Protein AF-A0ABD3N529-F1 (afdb_monomer_lite)

Sequence (266 aa):
MKSLGLTTSSIIIWYGSLAAAFRSTPVKQSIHITSSALKCHKDHIICSRRETIKSWTSAALIATSILSSENANSFPNKISDKYDSRPKQRGAVKGLGVGTRKDMVGEEYLGLKPCGAAPNCFCSTDSAEDDPDHSIPSWKFPDSVSSEAAFQQLYEVVKAYPPGQNDIDGGGFDIVTYDPKKGYIYVQFESLKNGFIDDVEFAVVGDAKNEVQVRSSSRLGYLDFGVNAKRLNYLAKKMKEKGWDARGVELETHMGYAEENNLKEL

Foldseek 3Di:
DDDDDDDDDDDDDDDDDDDDDDDDDDDDDDDDDDDDDDDDDDDDDDDDDDDDDDDDDDPDPPPPPPPPPPVPPFDPQAQDCPAVPPAADAADDDQADWDWDAAPVGDTDTAGDDDDPFLFKAWCPDDCVRPLQRHDHWKFDDPVADQLRLLVLLVVLVVPDRACVVHALSSPKDFPDRDSVQSKTWMWGAGNNHRWIKIWMWGDGDPPPRTIIIMIGTNDDRAPLCRRQVVLVSSQVSVVVVVMRRDGDFCVRNVVSCVVSVHPGD

Organism: NCBI:txid382360

Structure (mmCIF, N/CA/C/O backbone):
data_AF-A0ABD3N529-F1
#
_entry.id   AF-A0ABD3N529-F1
#
loop_
_atom_site.group_PDB
_atom_site.id
_atom_site.type_symbol
_atom_site.label_atom_id
_atom_site.label_alt_id
_atom_site.label_comp_id
_atom_site.label_asym_id
_atom_site.label_entity_id
_atom_site.label_seq_id
_atom_site.pdbx_PDB_ins_code
_atom_site.Cartn_x
_atom_site.Cartn_y
_atom_site.Cartn_z
_atom_site.occupancy
_atom_site.B_iso_or_equiv
_atom_site.auth_seq_id
_atom_site.auth_comp_id
_atom_site.auth_asym_id
_atom_site.auth_atom_id
_atom_site.pdbx_PDB_model_num
ATOM 1 N N . MET A 1 1 ? -19.681 25.473 55.343 1.00 45.44 1 MET A N 1
ATOM 2 C CA . MET A 1 1 ? -19.240 25.228 56.740 1.00 45.44 1 MET A CA 1
ATOM 3 C C . MET A 1 1 ? -20.100 24.120 57.339 1.00 45.44 1 MET A C 1
ATOM 5 O O . MET A 1 1 ? -21.301 24.166 57.112 1.00 45.44 1 MET A O 1
ATOM 9 N N . LYS A 1 2 ? -19.473 23.200 58.104 1.00 42.28 2 LYS A N 1
ATOM 10 C CA . LYS A 1 2 ? -19.951 21.888 58.632 1.00 42.28 2 LYS A CA 1
ATOM 11 C C . LYS A 1 2 ? -19.867 20.774 57.567 1.00 42.28 2 LYS A C 1
ATOM 13 O O . LYS A 1 2 ? -20.685 20.775 56.664 1.00 42.28 2 LYS A O 1
ATOM 18 N N . SER A 1 3 ? -18.850 19.907 57.459 1.00 37.34 3 SER A N 1
ATOM 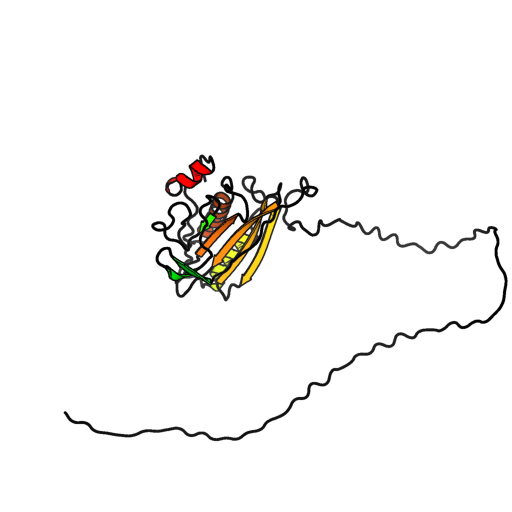19 C CA . SER A 1 3 ? -17.973 19.182 58.410 1.00 37.34 3 SER A CA 1
ATOM 20 C C . SER A 1 3 ? -18.722 18.269 59.383 1.00 37.34 3 SER A C 1
ATOM 22 O O . SER A 1 3 ? -19.320 18.783 60.323 1.00 37.34 3 SER A O 1
ATOM 24 N N . LEU A 1 4 ? -18.665 16.959 59.089 1.00 46.50 4 LEU A N 1
ATOM 25 C CA . LEU A 1 4 ? -18.832 15.722 59.888 1.00 46.50 4 LEU A CA 1
ATOM 26 C C . LEU A 1 4 ? -18.674 14.573 58.850 1.00 46.50 4 LEU A C 1
ATOM 28 O O . LEU A 1 4 ? -19.354 14.619 57.835 1.00 46.50 4 LEU A O 1
ATOM 32 N N . GLY A 1 5 ? -17.813 13.555 58.907 1.00 35.34 5 GLY A N 1
ATOM 33 C CA . GLY A 1 5 ? -16.901 13.045 59.926 1.00 35.34 5 GLY A CA 1
ATOM 34 C C . GLY A 1 5 ? -17.074 11.519 60.056 1.00 35.34 5 GLY A C 1
ATOM 35 O O . GLY A 1 5 ? -18.044 11.109 60.675 1.00 35.34 5 GLY A O 1
ATOM 36 N N . LEU A 1 6 ? -16.099 10.740 59.545 1.00 36.78 6 LEU A N 1
ATOM 37 C CA . LEU A 1 6 ? -15.817 9.297 59.779 1.00 36.78 6 LEU A CA 1
ATOM 38 C C . LEU A 1 6 ? -16.847 8.271 59.218 1.00 36.78 6 LEU A C 1
ATOM 40 O O . LEU A 1 6 ? -18.026 8.566 59.138 1.00 36.78 6 LEU A O 1
ATOM 44 N N . THR A 1 7 ? -16.502 7.058 58.762 1.00 37.81 7 THR A N 1
ATOM 45 C CA . THR A 1 7 ? -15.477 6.096 59.208 1.00 37.81 7 THR A CA 1
ATOM 46 C C . THR A 1 7 ? -14.907 5.243 58.059 1.00 37.81 7 THR A C 1
ATOM 48 O O . THR A 1 7 ? -15.543 4.970 57.046 1.00 37.81 7 THR A O 1
ATOM 51 N N . THR A 1 8 ? -13.668 4.807 58.264 1.00 40.91 8 THR A N 1
ATOM 52 C CA . THR A 1 8 ? -12.879 3.868 57.466 1.00 40.91 8 THR A CA 1
ATOM 53 C C . THR A 1 8 ? -13.324 2.414 57.675 1.00 40.91 8 THR A C 1
ATOM 55 O O . THR A 1 8 ? -13.763 2.030 58.757 1.00 40.91 8 THR A O 1
ATOM 58 N N . SER A 1 9 ? -13.147 1.562 56.663 1.00 36.19 9 SER A N 1
ATOM 59 C CA . SER A 1 9 ? -13.072 0.106 56.845 1.00 36.19 9 SER A CA 1
ATOM 60 C C . SER A 1 9 ? -11.997 -0.468 55.933 1.00 36.19 9 SER A C 1
ATOM 62 O O . SER A 1 9 ? -12.204 -0.705 54.747 1.00 36.19 9 SER A O 1
ATOM 64 N N . SER A 1 10 ? -10.818 -0.644 56.523 1.00 34.66 10 SER A N 1
ATOM 65 C CA . SER A 1 10 ? -9.713 -1.414 55.967 1.00 34.66 10 SER A CA 1
ATOM 66 C C . SER A 1 10 ? -10.012 -2.897 56.161 1.00 34.66 10 SER A C 1
ATOM 68 O O . SER A 1 10 ? -10.120 -3.366 57.293 1.00 34.66 10 SER A O 1
ATOM 70 N N . ILE A 1 11 ? -10.131 -3.642 55.066 1.00 35.88 11 ILE A N 1
ATOM 71 C CA . ILE A 1 11 ? -10.189 -5.104 55.094 1.00 35.88 11 ILE A CA 1
ATOM 72 C C . ILE A 1 11 ? -8.746 -5.616 55.127 1.00 35.88 11 ILE A C 1
ATOM 74 O O . ILE A 1 11 ? -8.018 -5.539 54.140 1.00 35.88 11 ILE A O 1
ATOM 78 N N . ILE A 1 12 ? -8.328 -6.098 56.297 1.00 35.19 12 ILE A N 1
ATOM 79 C CA . ILE A 1 12 ? -7.083 -6.842 56.498 1.00 35.19 12 ILE A CA 1
ATOM 80 C C . ILE A 1 12 ? -7.419 -8.323 56.305 1.00 35.19 12 ILE A C 1
ATOM 82 O O . ILE A 1 12 ? -8.163 -8.893 57.099 1.00 35.19 12 ILE A O 1
ATOM 86 N N . ILE A 1 13 ? -6.862 -8.950 55.268 1.00 35.16 13 ILE A N 1
ATOM 87 C CA . ILE A 1 13 ? -6.849 -10.409 55.116 1.00 35.16 13 ILE A CA 1
ATOM 88 C C . ILE A 1 13 ? -5.387 -10.851 55.150 1.00 35.16 13 ILE A C 1
ATOM 90 O O . ILE A 1 13 ? -4.601 -10.512 54.269 1.00 35.16 13 ILE A O 1
ATOM 94 N N . TRP A 1 14 ? -5.037 -11.594 56.199 1.00 29.48 14 TRP A N 1
ATOM 95 C CA . TRP A 1 14 ? -3.748 -12.255 56.393 1.00 29.48 14 TRP A CA 1
ATOM 96 C C . TRP A 1 14 ? -3.977 -13.768 56.378 1.00 29.48 14 TRP A C 1
ATOM 98 O O . TRP A 1 14 ? -4.593 -14.296 57.295 1.00 29.48 14 TRP A O 1
ATOM 108 N N . TYR A 1 15 ? -3.460 -14.448 55.358 1.00 35.06 15 TYR A N 1
ATOM 109 C CA . TYR A 1 15 ? -3.080 -15.868 55.341 1.00 35.06 15 TYR A CA 1
ATOM 110 C C . TYR A 1 15 ? -1.962 -15.930 54.285 1.00 35.06 15 TYR A C 1
ATOM 112 O O . TYR A 1 15 ? -2.176 -15.531 53.148 1.00 35.06 15 TYR A O 1
ATOM 120 N N . GLY A 1 16 ? -0.697 -16.191 54.606 1.00 32.38 16 GLY A N 1
ATOM 121 C CA . GLY A 1 16 ? -0.192 -17.409 55.230 1.00 32.38 16 GLY A CA 1
ATOM 122 C C . GLY A 1 16 ? 0.586 -18.184 54.159 1.00 32.38 16 GLY A C 1
ATOM 123 O O . GLY A 1 16 ? -0.010 -18.870 53.337 1.00 32.38 16 GLY A O 1
ATOM 124 N N . SER A 1 17 ? 1.909 -18.005 54.133 1.00 35.25 17 SER A N 1
ATOM 125 C CA . SER A 1 17 ? 2.856 -18.584 53.170 1.00 35.25 17 SER A CA 1
ATOM 126 C C . SER A 1 17 ? 2.838 -20.114 53.118 1.00 35.25 17 SER A C 1
ATOM 128 O O . SER A 1 17 ? 2.965 -20.761 54.152 1.00 35.25 17 SER A O 1
ATOM 130 N N . LEU A 1 18 ? 2.868 -20.681 51.908 1.00 36.25 18 LEU A N 1
ATOM 131 C CA . LEU A 1 18 ? 3.416 -22.014 51.633 1.00 36.25 18 LEU A CA 1
ATOM 132 C C . LEU A 1 18 ? 4.206 -21.959 50.319 1.00 36.25 18 LEU A C 1
ATOM 134 O O . LEU A 1 18 ? 3.650 -21.977 49.224 1.00 36.25 18 LEU A O 1
ATOM 138 N N . ALA A 1 19 ? 5.529 -21.855 50.445 1.00 36.09 19 ALA A N 1
ATOM 139 C CA . ALA A 1 19 ? 6.466 -22.012 49.344 1.00 36.09 19 ALA A CA 1
ATOM 140 C C . ALA A 1 19 ? 6.653 -23.511 49.062 1.00 36.09 19 ALA A C 1
ATOM 142 O O . ALA A 1 19 ? 7.247 -24.224 49.868 1.00 36.09 19 ALA A O 1
ATOM 143 N N . ALA A 1 20 ? 6.159 -23.988 47.920 1.00 35.28 20 ALA A N 1
ATOM 144 C CA . ALA A 1 20 ? 6.467 -25.316 47.400 1.00 35.28 20 ALA A CA 1
ATOM 145 C C . ALA A 1 20 ? 7.450 -25.176 46.230 1.00 35.28 20 ALA A C 1
ATOM 147 O O . ALA A 1 20 ? 7.103 -24.714 45.145 1.00 35.28 20 ALA A O 1
ATOM 148 N N . ALA A 1 21 ? 8.702 -25.557 46.474 1.00 36.41 21 ALA A N 1
ATOM 149 C CA . ALA A 1 21 ? 9.748 -25.630 45.468 1.00 36.41 21 ALA A CA 1
ATOM 150 C C . ALA A 1 21 ? 9.515 -26.844 44.551 1.00 36.41 21 ALA A C 1
ATOM 152 O O . ALA A 1 21 ? 9.737 -27.983 44.957 1.00 36.41 21 ALA A O 1
ATOM 153 N N . PHE A 1 22 ? 9.109 -26.611 43.302 1.00 32.94 22 PHE A N 1
ATOM 154 C CA . PHE A 1 22 ? 9.113 -27.639 42.260 1.00 32.94 22 PHE A CA 1
ATOM 155 C C . PHE A 1 22 ? 10.475 -27.649 41.556 1.00 32.94 22 PHE A C 1
ATOM 157 O O . PHE A 1 22 ? 10.791 -26.782 40.745 1.00 32.94 22 PHE A O 1
ATOM 164 N N . ARG A 1 23 ? 11.304 -28.646 41.886 1.00 34.25 23 ARG A N 1
ATOM 165 C CA . ARG A 1 23 ? 12.494 -29.008 41.106 1.00 34.25 23 ARG A CA 1
ATOM 166 C C . ARG A 1 23 ? 12.044 -29.819 39.891 1.00 34.25 23 ARG A C 1
ATOM 168 O O . ARG A 1 23 ? 11.594 -30.949 40.045 1.00 34.25 23 ARG A O 1
ATOM 175 N N . SER A 1 24 ? 12.195 -29.268 38.691 1.00 36.12 24 SER A N 1
ATOM 176 C CA . SER A 1 24 ? 12.076 -30.020 37.440 1.00 36.12 24 SER A CA 1
ATOM 177 C C . SER A 1 24 ? 13.340 -30.858 37.220 1.00 36.12 24 SER A C 1
ATOM 179 O O . SER A 1 24 ? 14.425 -30.315 37.003 1.00 36.12 24 SER A O 1
ATOM 181 N N . THR A 1 25 ? 13.214 -32.180 37.290 1.00 36.53 25 THR A N 1
ATOM 182 C CA . THR A 1 25 ? 14.246 -33.130 36.859 1.00 36.53 25 THR A CA 1
ATOM 183 C C . THR A 1 25 ? 14.160 -33.344 35.339 1.00 36.53 25 THR A C 1
ATOM 185 O O . THR A 1 25 ? 13.060 -33.466 34.801 1.00 36.53 25 THR A O 1
ATOM 188 N N . PRO A 1 26 ? 15.290 -33.403 34.611 1.00 34.09 26 PRO A N 1
ATOM 189 C CA . PRO A 1 26 ? 15.280 -33.720 33.188 1.00 34.09 26 PRO A CA 1
ATOM 190 C C . PRO A 1 26 ? 15.188 -35.237 32.972 1.00 34.09 26 PRO A C 1
ATOM 192 O O . PRO A 1 26 ? 16.052 -35.998 33.412 1.00 34.09 26 PRO A O 1
ATOM 195 N N . VAL A 1 27 ? 14.155 -35.679 32.254 1.00 33.78 27 VAL A N 1
ATOM 196 C CA . VAL A 1 27 ? 14.033 -37.053 31.750 1.00 33.78 27 VAL A CA 1
ATOM 197 C C . VAL A 1 27 ? 14.959 -37.206 30.539 1.00 33.78 27 VAL A C 1
ATOM 199 O O . VAL A 1 27 ? 14.691 -36.671 29.467 1.00 33.78 27 VAL A O 1
ATOM 202 N N . LYS A 1 28 ? 16.070 -37.931 30.710 1.00 33.62 28 LYS A N 1
ATOM 203 C CA . LYS A 1 28 ? 16.907 -38.425 29.605 1.00 33.62 28 LYS A CA 1
ATOM 204 C C . LYS A 1 28 ? 16.325 -39.744 29.098 1.00 33.62 28 LYS A C 1
ATOM 206 O O . LYS A 1 28 ? 16.446 -40.764 29.770 1.00 33.62 28 LYS A O 1
ATOM 211 N N . GLN A 1 29 ? 15.737 -39.738 27.906 1.00 32.97 29 GLN A N 1
ATOM 212 C CA . GLN A 1 29 ? 15.491 -40.961 27.142 1.00 32.97 29 GLN A CA 1
ATOM 213 C C . GLN A 1 29 ? 16.774 -41.316 26.382 1.00 32.97 29 GLN A C 1
ATOM 215 O O . GLN A 1 29 ? 17.197 -40.593 25.485 1.00 32.97 29 GLN A O 1
ATOM 220 N N . SER A 1 30 ? 17.418 -42.409 26.790 1.00 30.70 30 SER A N 1
ATOM 221 C CA . SER A 1 30 ? 18.601 -42.969 26.137 1.00 30.70 30 SER A CA 1
ATOM 222 C C . SER A 1 30 ? 18.160 -44.198 25.347 1.00 30.70 30 SER A C 1
ATOM 224 O O . SER A 1 30 ? 17.724 -45.186 25.936 1.00 30.70 30 SER A O 1
ATOM 226 N N . ILE A 1 31 ? 18.228 -44.126 24.017 1.00 32.12 31 ILE A N 1
ATOM 227 C CA . ILE A 1 31 ? 17.976 -45.264 23.128 1.00 32.12 31 ILE A CA 1
ATOM 228 C C . ILE A 1 31 ? 19.316 -45.963 22.899 1.00 32.12 31 ILE A C 1
ATOM 230 O O . ILE A 1 31 ? 20.253 -45.387 22.349 1.00 32.12 31 ILE A O 1
ATOM 234 N N . HIS A 1 32 ? 19.407 -47.208 23.363 1.00 26.75 32 HIS A N 1
ATOM 235 C CA . HIS A 1 32 ? 20.526 -48.103 23.107 1.00 26.75 32 HIS A CA 1
ATOM 236 C C . HIS A 1 32 ? 20.529 -48.533 21.636 1.00 26.75 32 HIS A C 1
ATOM 238 O O . HIS A 1 32 ? 19.614 -49.221 21.192 1.00 26.75 32 HIS A O 1
ATOM 244 N N . ILE A 1 33 ? 21.591 -48.191 20.904 1.00 31.58 33 ILE A N 1
ATOM 245 C CA . ILE A 1 33 ? 21.956 -48.867 19.655 1.00 31.58 33 ILE A CA 1
ATOM 246 C C . ILE A 1 33 ? 23.272 -49.594 19.919 1.00 31.58 33 ILE A C 1
ATOM 248 O O . ILE A 1 33 ? 24.294 -48.996 20.254 1.00 31.58 33 ILE A O 1
ATOM 252 N N . THR A 1 34 ? 23.209 -50.917 19.845 1.00 30.27 34 THR A N 1
ATOM 253 C CA . THR A 1 34 ? 24.315 -51.845 20.068 1.00 30.27 34 THR A CA 1
ATOM 254 C C . THR A 1 34 ? 25.350 -51.723 18.953 1.00 30.27 34 THR A C 1
ATOM 256 O O . THR A 1 34 ? 25.053 -52.008 17.796 1.00 30.27 34 THR A O 1
ATOM 259 N N . SER A 1 35 ? 26.575 -51.333 19.308 1.00 31.16 35 SER A N 1
ATOM 260 C CA . SER A 1 35 ? 27.751 -51.430 18.440 1.00 31.16 35 SER A CA 1
ATOM 261 C C . SER A 1 35 ? 28.313 -52.851 18.515 1.00 31.16 35 SER A C 1
ATOM 263 O O . SER A 1 35 ? 28.822 -53.273 19.554 1.00 31.16 35 SER A O 1
ATOM 265 N N . SER A 1 36 ? 28.195 -53.610 17.427 1.00 31.98 36 SER A N 1
ATOM 266 C CA . SER A 1 36 ? 28.880 -54.891 17.260 1.00 31.98 36 SER A CA 1
ATOM 267 C C . SER A 1 36 ? 30.319 -54.639 16.808 1.00 31.98 36 SER A C 1
ATOM 269 O O . SER A 1 36 ? 30.574 -54.295 15.654 1.00 31.98 36 SER A O 1
ATOM 271 N N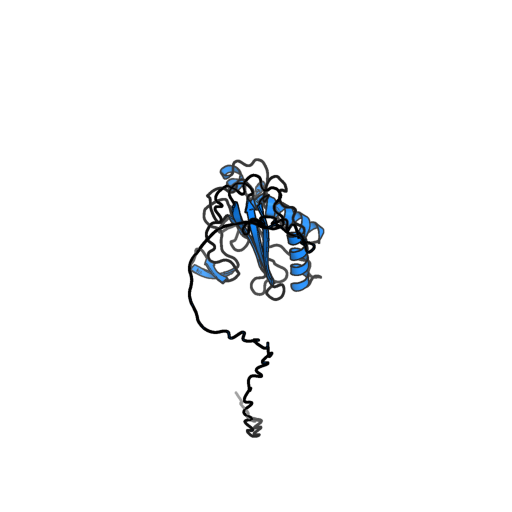 . ALA A 1 37 ? 31.259 -54.813 17.733 1.00 31.38 37 ALA A N 1
ATOM 272 C CA . ALA A 1 37 ? 32.688 -54.800 17.467 1.00 31.38 37 ALA A CA 1
ATOM 273 C C . ALA A 1 37 ? 33.103 -56.038 16.650 1.00 31.38 37 ALA A C 1
ATOM 275 O O . ALA A 1 37 ? 32.889 -57.165 17.093 1.00 31.38 37 ALA A O 1
ATOM 276 N N . LEU A 1 38 ? 33.770 -55.838 15.508 1.00 28.27 38 LEU A N 1
ATOM 277 C CA . LEU A 1 38 ? 34.642 -56.860 14.927 1.00 28.27 38 LEU A CA 1
ATOM 278 C C . LEU A 1 38 ? 36.091 -56.541 15.288 1.00 28.27 38 LEU A C 1
ATOM 280 O O . LEU A 1 38 ? 36.633 -55.492 14.948 1.00 28.27 38 LEU A O 1
ATOM 284 N N . LYS A 1 39 ? 36.707 -57.489 15.986 1.00 30.69 39 LYS A N 1
ATOM 285 C CA . LYS A 1 39 ? 38.128 -57.538 16.306 1.00 30.69 39 LYS A CA 1
ATOM 286 C C . LYS A 1 39 ? 38.734 -58.634 15.433 1.00 30.69 39 LYS A C 1
ATOM 288 O O . LYS A 1 39 ? 38.261 -59.763 15.490 1.00 30.69 39 LYS A O 1
ATOM 293 N N . CYS A 1 40 ? 39.779 -58.331 14.668 1.00 27.58 40 CYS A N 1
ATOM 294 C CA . CYS A 1 40 ? 40.742 -59.342 14.236 1.00 27.58 40 CYS A CA 1
ATOM 295 C C . CYS A 1 40 ? 42.128 -58.715 14.037 1.00 27.58 40 CYS A C 1
ATOM 297 O O . CYS A 1 40 ? 42.266 -57.511 13.832 1.00 27.58 40 CYS A O 1
ATOM 299 N N . HIS A 1 41 ? 43.142 -59.548 14.226 1.00 28.92 41 HIS A N 1
ATOM 300 C CA . HIS A 1 41 ? 44.516 -59.242 14.596 1.00 28.92 41 HIS A CA 1
ATOM 301 C C . HIS A 1 41 ? 45.471 -59.450 13.403 1.00 28.92 41 HIS A C 1
ATOM 303 O O . HIS A 1 41 ? 45.200 -60.293 12.559 1.00 28.92 41 HIS A O 1
ATOM 309 N N . LYS A 1 42 ? 46.566 -58.673 13.390 1.00 35.09 42 LYS A N 1
ATOM 310 C CA . LYS A 1 42 ? 47.928 -58.964 12.885 1.00 35.09 42 LYS A CA 1
ATOM 311 C C . LYS A 1 42 ? 48.108 -59.971 11.728 1.00 35.09 42 LYS A C 1
ATOM 313 O O . LYS A 1 42 ? 47.987 -61.168 11.933 1.00 35.09 42 LYS A O 1
ATOM 318 N N . ASP A 1 43 ? 48.533 -59.482 10.559 1.00 31.28 43 ASP A N 1
ATOM 319 C CA . ASP A 1 43 ? 49.921 -59.571 10.048 1.00 31.28 43 ASP A CA 1
ATOM 320 C C . ASP A 1 43 ? 49.981 -59.379 8.513 1.00 31.28 43 ASP A C 1
ATOM 322 O O . ASP A 1 43 ? 49.182 -59.927 7.768 1.00 31.28 43 ASP A O 1
ATOM 326 N N . HIS A 1 44 ? 50.938 -58.542 8.094 1.00 31.59 44 HIS A N 1
ATOM 327 C CA . HIS A 1 44 ? 51.632 -58.405 6.801 1.00 31.59 44 HIS A CA 1
ATOM 328 C C . HIS A 1 44 ? 50.973 -58.741 5.428 1.00 31.59 44 HIS A C 1
ATOM 330 O O . HIS A 1 44 ? 50.470 -59.826 5.174 1.00 31.59 44 HIS A O 1
ATOM 336 N N . ILE A 1 45 ? 51.256 -57.829 4.478 1.00 32.75 45 ILE A N 1
ATOM 337 C CA . ILE A 1 45 ? 51.636 -57.988 3.048 1.00 32.75 45 ILE A CA 1
ATOM 338 C C . ILE A 1 45 ? 50.823 -57.121 2.059 1.00 32.75 45 ILE A C 1
ATOM 340 O O . ILE A 1 45 ? 49.599 -57.071 2.035 1.00 32.75 45 ILE A O 1
ATOM 344 N N . ILE A 1 46 ? 51.613 -56.409 1.253 1.00 31.52 46 ILE A N 1
ATOM 345 C CA . ILE A 1 46 ? 51.348 -55.394 0.230 1.00 31.52 46 ILE A CA 1
ATOM 346 C C . ILE A 1 46 ? 50.839 -56.003 -1.099 1.00 31.52 46 ILE A C 1
ATOM 348 O O . ILE A 1 46 ? 51.247 -57.096 -1.463 1.00 31.52 46 ILE A O 1
ATOM 352 N N . CYS A 1 47 ? 50.028 -55.214 -1.826 1.00 29.47 47 CYS A N 1
ATOM 353 C CA . CYS A 1 47 ? 49.719 -55.184 -3.277 1.00 29.47 47 CYS A CA 1
ATOM 354 C C . CYS A 1 47 ? 49.621 -56.483 -4.109 1.00 29.47 47 CYS A C 1
ATOM 356 O O . CYS A 1 47 ? 50.602 -57.189 -4.295 1.00 29.47 47 CYS A O 1
ATOM 358 N N . SER A 1 48 ? 48.544 -56.593 -4.906 1.00 27.64 48 SER A N 1
ATOM 359 C CA . SER A 1 48 ? 48.553 -56.345 -6.373 1.00 27.64 48 SER A CA 1
ATOM 360 C C . SER A 1 48 ? 47.475 -57.146 -7.131 1.00 27.64 48 SER A C 1
ATOM 362 O O . SER A 1 48 ? 47.280 -58.331 -6.897 1.00 27.64 48 SER A O 1
ATOM 364 N N . ARG A 1 49 ? 46.814 -56.449 -8.071 1.00 40.62 49 ARG A N 1
ATOM 365 C CA . ARG A 1 49 ? 46.079 -56.876 -9.286 1.00 40.62 49 ARG A CA 1
ATOM 366 C C . ARG A 1 49 ? 45.741 -58.372 -9.488 1.00 40.62 49 ARG A C 1
ATOM 368 O O . ARG A 1 49 ? 46.621 -59.146 -9.841 1.00 40.62 49 ARG A O 1
ATOM 375 N N . ARG A 1 50 ? 44.443 -58.685 -9.611 1.00 36.28 50 ARG A N 1
ATOM 376 C CA . ARG A 1 50 ? 43.733 -59.032 -10.874 1.00 36.28 50 ARG A CA 1
ATOM 377 C C . ARG A 1 50 ? 42.360 -59.643 -10.569 1.00 36.28 50 ARG A C 1
ATOM 379 O O . ARG A 1 50 ? 42.244 -60.523 -9.735 1.00 36.28 50 ARG A O 1
ATOM 386 N N . GLU A 1 51 ? 41.373 -59.126 -11.295 1.00 44.22 51 GLU A N 1
ATOM 387 C CA . GLU A 1 51 ? 40.126 -59.740 -11.771 1.00 44.22 51 GLU A CA 1
ATOM 388 C C . GLU A 1 51 ? 39.484 -60.892 -10.987 1.00 44.22 51 GLU A C 1
ATOM 390 O O . GLU A 1 51 ? 40.035 -61.980 -10.875 1.00 44.22 51 GLU A O 1
ATOM 395 N N . THR A 1 52 ? 38.204 -60.723 -10.644 1.00 38.34 52 THR A N 1
ATOM 396 C CA . THR A 1 52 ? 37.134 -61.574 -11.202 1.00 38.34 52 THR A CA 1
ATOM 397 C C . THR A 1 52 ? 35.753 -61.021 -10.846 1.00 38.34 52 THR A C 1
ATOM 399 O O . THR A 1 52 ? 35.396 -60.829 -9.689 1.00 38.34 52 THR A O 1
ATOM 402 N N . ILE A 1 53 ? 34.969 -60.761 -11.891 1.00 49.25 53 ILE A N 1
ATOM 403 C CA . ILE A 1 53 ? 33.540 -60.446 -11.861 1.00 49.25 53 ILE A CA 1
ATOM 404 C C . ILE A 1 53 ? 32.782 -61.733 -11.542 1.00 49.25 53 ILE A C 1
ATOM 406 O O . ILE A 1 53 ? 32.856 -62.651 -12.354 1.00 49.25 53 ILE A O 1
ATOM 410 N N . LYS A 1 54 ? 31.996 -61.783 -10.457 1.00 32.97 54 LYS A N 1
ATOM 411 C CA . LYS A 1 54 ? 30.772 -62.607 -10.377 1.00 32.97 54 LYS A CA 1
ATOM 412 C C . LYS A 1 54 ? 29.731 -61.939 -9.477 1.00 32.97 54 LYS A C 1
ATOM 414 O O . LYS A 1 54 ? 29.870 -61.914 -8.265 1.00 32.97 54 LYS A O 1
ATOM 419 N N . SER A 1 55 ? 28.726 -61.385 -10.158 1.00 38.47 55 SER A N 1
ATOM 420 C CA . SER A 1 55 ? 27.288 -61.428 -9.869 1.00 38.47 55 SER A CA 1
ATOM 421 C C . SER A 1 55 ? 26.867 -61.569 -8.401 1.00 38.47 55 SER A C 1
ATOM 423 O O . SER A 1 55 ? 27.119 -62.596 -7.782 1.00 38.47 55 SER A O 1
ATOM 425 N N . TRP A 1 56 ? 26.137 -60.572 -7.900 1.00 40.59 56 TRP A N 1
ATOM 426 C CA . TRP A 1 56 ? 24.691 -60.641 -7.633 1.00 40.59 56 TRP A CA 1
ATOM 427 C C . TRP A 1 56 ? 24.225 -59.189 -7.463 1.00 40.59 56 TRP A C 1
ATOM 429 O O . TRP A 1 56 ? 24.553 -58.520 -6.485 1.00 40.59 56 TRP A O 1
ATOM 439 N N . THR A 1 57 ? 23.544 -58.650 -8.472 1.00 38.53 57 THR A N 1
ATOM 440 C CA . THR A 1 57 ? 23.000 -57.290 -8.429 1.00 38.53 57 THR A CA 1
ATOM 441 C C . THR A 1 57 ? 21.795 -57.273 -7.501 1.00 38.53 57 THR A C 1
ATOM 443 O O . THR A 1 57 ? 20.686 -57.624 -7.900 1.00 38.53 57 THR A O 1
ATOM 446 N N . SER A 1 58 ? 22.017 -56.859 -6.257 1.00 37.91 58 SER A N 1
ATOM 447 C CA . SER A 1 58 ? 20.957 -56.340 -5.401 1.00 37.91 58 SER A CA 1
ATOM 448 C C . SER A 1 58 ? 20.228 -55.230 -6.154 1.00 37.91 58 SER A C 1
ATOM 450 O O . SER A 1 58 ? 20.869 -54.351 -6.732 1.00 37.91 58 SER A O 1
ATOM 452 N N . ALA A 1 59 ? 18.898 -55.294 -6.170 1.00 41.94 59 ALA A N 1
ATOM 453 C CA . ALA A 1 59 ? 18.034 -54.269 -6.731 1.00 41.94 59 ALA A CA 1
ATOM 454 C C . ALA A 1 59 ? 18.402 -52.899 -6.138 1.00 41.94 59 ALA A C 1
ATOM 456 O O . ALA A 1 59 ? 18.074 -52.588 -4.993 1.00 41.94 59 ALA A O 1
ATOM 457 N N . ALA A 1 60 ? 19.127 -52.095 -6.912 1.00 42.22 60 ALA A N 1
ATOM 458 C CA . ALA A 1 60 ? 19.389 -50.710 -6.583 1.00 42.22 60 ALA A CA 1
ATOM 459 C C . ALA A 1 60 ? 18.091 -49.938 -6.828 1.00 42.22 60 ALA A C 1
ATOM 461 O O . ALA A 1 60 ? 17.695 -49.707 -7.970 1.00 42.22 60 ALA A O 1
ATOM 462 N N . LEU A 1 61 ? 17.418 -49.565 -5.742 1.00 40.22 61 LEU A N 1
ATOM 463 C CA . LEU A 1 61 ? 16.444 -48.482 -5.732 1.00 40.22 61 LEU A CA 1
ATOM 464 C C . LEU A 1 61 ? 17.161 -47.217 -6.218 1.00 40.22 61 LEU A C 1
ATOM 466 O O . LEU A 1 61 ? 17.783 -46.507 -5.432 1.00 40.22 61 LEU A O 1
ATOM 470 N N . ILE A 1 62 ? 17.098 -46.934 -7.518 1.00 47.91 62 ILE A N 1
ATOM 471 C CA . ILE A 1 62 ? 17.422 -45.604 -8.026 1.00 47.91 62 ILE A CA 1
ATOM 472 C C . ILE A 1 62 ? 16.200 -44.748 -7.709 1.00 47.91 62 ILE A C 1
ATOM 474 O O . ILE A 1 62 ? 15.312 -44.556 -8.536 1.00 47.91 62 ILE A O 1
ATOM 478 N N . ALA A 1 63 ? 16.131 -44.271 -6.468 1.00 47.19 63 ALA A N 1
ATOM 479 C CA . ALA A 1 63 ? 15.326 -43.107 -6.161 1.00 47.19 63 ALA A CA 1
ATOM 480 C C . ALA A 1 63 ? 15.975 -41.941 -6.913 1.00 47.19 63 ALA A C 1
ATOM 482 O O . ALA A 1 63 ? 16.936 -41.337 -6.442 1.00 47.19 63 ALA A O 1
ATOM 483 N N . THR A 1 64 ? 15.498 -41.663 -8.126 1.00 46.38 64 THR A N 1
ATOM 484 C CA . THR A 1 64 ? 15.768 -40.396 -8.799 1.00 46.38 64 THR A CA 1
ATOM 485 C C . THR A 1 64 ? 15.088 -39.310 -7.977 1.00 46.38 64 THR A C 1
ATOM 487 O O . THR A 1 64 ? 13.939 -38.947 -8.225 1.00 46.38 64 THR A O 1
ATOM 490 N N . SER A 1 65 ? 15.782 -38.823 -6.953 1.00 45.84 65 SER A N 1
ATOM 491 C CA . SER A 1 65 ? 15.472 -37.545 -6.341 1.00 45.84 65 SER A CA 1
ATOM 492 C C . SER A 1 65 ? 15.674 -36.496 -7.425 1.00 45.84 65 SER A C 1
ATOM 494 O O . SER A 1 65 ? 16.805 -36.110 -7.729 1.00 45.84 65 SER A O 1
ATOM 496 N N . ILE A 1 66 ? 14.576 -36.080 -8.050 1.00 48.44 66 ILE A N 1
ATOM 497 C CA . ILE A 1 66 ? 14.520 -34.821 -8.778 1.00 48.44 66 ILE A CA 1
ATOM 498 C C . ILE A 1 66 ? 14.826 -33.760 -7.722 1.00 48.44 66 ILE A C 1
ATOM 500 O O . ILE A 1 66 ? 13.962 -33.373 -6.941 1.00 48.44 66 ILE A O 1
ATOM 504 N N . LEU A 1 67 ? 16.095 -33.366 -7.629 1.00 42.88 67 LEU A N 1
ATOM 505 C CA . LEU A 1 67 ? 16.498 -32.154 -6.939 1.00 42.88 67 LEU A CA 1
ATOM 506 C C . LEU A 1 67 ? 15.954 -31.007 -7.786 1.00 42.88 67 LEU A C 1
ATOM 508 O O . LEU A 1 67 ? 16.651 -30.463 -8.641 1.00 42.88 67 LEU A O 1
ATOM 512 N N . SER A 1 68 ? 14.679 -30.678 -7.587 1.00 47.84 68 SER A N 1
ATOM 513 C CA . SER A 1 68 ? 14.201 -29.343 -7.900 1.00 47.84 68 SER A CA 1
ATOM 514 C C . SER A 1 68 ? 15.068 -28.415 -7.066 1.00 47.84 68 SER A C 1
ATOM 516 O O . SER A 1 68 ? 14.977 -28.389 -5.841 1.00 47.84 68 SER A O 1
ATOM 518 N N . SER A 1 69 ? 15.992 -27.734 -7.735 1.00 45.53 69 SER A N 1
ATOM 519 C CA . SER A 1 69 ? 16.674 -26.565 -7.205 1.00 45.53 69 SER A CA 1
ATOM 520 C C . SER A 1 69 ? 15.595 -25.516 -6.946 1.00 45.53 69 SER A C 1
ATOM 522 O O . SER A 1 69 ? 15.387 -24.622 -7.763 1.00 45.53 69 SER A O 1
ATOM 524 N N . GLU A 1 70 ? 14.862 -25.644 -5.841 1.00 50.84 70 GLU A N 1
ATOM 525 C CA . GLU A 1 70 ? 14.131 -24.519 -5.291 1.00 50.84 70 GLU A CA 1
ATOM 526 C C . GLU A 1 70 ? 15.198 -23.468 -5.008 1.00 50.84 70 GLU A C 1
ATOM 528 O O . GLU A 1 70 ? 16.052 -23.637 -4.135 1.00 50.84 70 GLU A O 1
ATOM 533 N N . ASN A 1 71 ? 15.232 -22.425 -5.837 1.00 56.03 71 ASN A N 1
ATOM 534 C CA . ASN A 1 71 ? 16.048 -21.261 -5.563 1.00 56.03 71 ASN A CA 1
ATOM 535 C C . ASN A 1 71 ? 15.590 -20.763 -4.193 1.00 56.03 71 ASN A C 1
ATOM 537 O O . ASN A 1 71 ? 14.530 -20.152 -4.093 1.00 56.03 71 ASN A O 1
ATOM 541 N N . ALA A 1 72 ? 16.378 -21.041 -3.148 1.00 58.47 72 ALA A N 1
ATOM 542 C CA . ALA A 1 72 ? 16.038 -20.838 -1.733 1.00 58.47 72 ALA A CA 1
ATOM 543 C C . ALA A 1 72 ? 15.723 -19.373 -1.354 1.00 58.47 72 ALA A C 1
ATOM 545 O O . ALA A 1 72 ? 15.554 -19.048 -0.185 1.00 58.47 72 ALA A O 1
ATOM 546 N N . ASN A 1 73 ? 15.667 -18.482 -2.344 1.00 67.25 73 ASN A N 1
ATOM 547 C CA . ASN A 1 73 ? 15.471 -17.056 -2.209 1.00 67.25 73 ASN A CA 1
ATOM 548 C C . ASN A 1 73 ? 14.255 -16.514 -2.982 1.00 67.25 73 ASN A C 1
ATOM 550 O O . ASN A 1 73 ? 14.005 -15.324 -2.850 1.00 67.25 73 ASN A O 1
ATOM 554 N N . SER A 1 74 ? 13.505 -17.288 -3.778 1.00 83.06 74 SER A N 1
ATOM 555 C CA . SER A 1 74 ? 12.302 -16.764 -4.463 1.00 83.06 74 SER A CA 1
ATOM 556 C C . SER A 1 74 ? 11.012 -17.078 -3.712 1.00 83.06 74 SER A C 1
ATOM 558 O O . SER A 1 74 ? 10.893 -18.156 -3.132 1.00 83.06 74 SER A O 1
ATOM 560 N N . PHE A 1 75 ? 10.032 -16.172 -3.761 1.00 92.88 75 PHE A N 1
ATOM 561 C CA . PHE A 1 75 ? 8.722 -16.439 -3.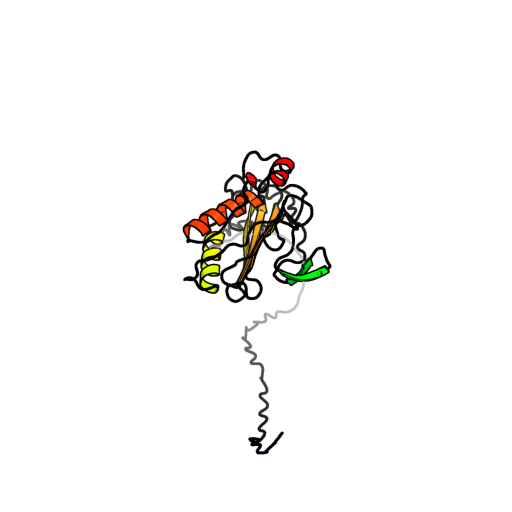172 1.00 92.88 75 PHE A CA 1
ATOM 562 C C . PHE A 1 75 ? 8.000 -17.601 -3.884 1.00 92.88 75 PHE A C 1
ATOM 564 O O . PHE A 1 75 ? 8.110 -17.722 -5.109 1.00 92.88 75 PHE A O 1
ATOM 571 N N . PRO A 1 76 ? 7.228 -18.438 -3.157 1.00 92.75 76 PRO A N 1
ATOM 572 C CA . PRO A 1 76 ? 6.558 -19.610 -3.738 1.00 92.75 76 PRO A CA 1
ATOM 573 C C . PRO A 1 76 ? 5.538 -19.284 -4.839 1.00 92.75 76 PRO A C 1
ATOM 575 O O . PRO A 1 76 ? 5.210 -20.138 -5.655 1.00 92.75 76 PRO A O 1
ATOM 578 N N . ASN A 1 77 ? 5.021 -18.055 -4.855 1.00 96.06 77 ASN A N 1
ATOM 579 C CA . ASN A 1 77 ? 4.009 -17.555 -5.788 1.00 96.06 77 ASN A CA 1
ATOM 580 C C . ASN A 1 77 ? 4.597 -16.674 -6.912 1.00 96.06 77 ASN A C 1
ATOM 582 O O . ASN A 1 77 ? 3.859 -15.941 -7.570 1.00 96.06 77 ASN A O 1
ATOM 586 N N . LYS A 1 78 ? 5.914 -16.726 -7.146 1.00 96.19 78 LYS A N 1
ATOM 587 C CA . LYS A 1 78 ? 6.571 -16.061 -8.282 1.00 96.19 78 LYS A CA 1
ATOM 588 C C . LYS A 1 78 ? 6.030 -16.584 -9.622 1.00 96.19 78 LYS A C 1
ATOM 590 O O . LYS A 1 78 ? 5.806 -17.780 -9.782 1.00 96.19 78 LYS A O 1
ATOM 595 N N . ILE A 1 79 ? 5.894 -15.707 -10.620 1.00 96.50 79 ILE A N 1
ATOM 596 C CA . ILE A 1 79 ? 5.273 -16.058 -11.915 1.00 96.50 79 ILE A CA 1
ATOM 597 C C . ILE A 1 79 ? 6.255 -16.601 -12.967 1.00 96.50 79 ILE A C 1
ATOM 599 O O . ILE A 1 79 ? 5.830 -17.119 -13.998 1.00 96.50 79 ILE A O 1
ATOM 603 N N . SER A 1 80 ? 7.569 -16.420 -12.781 1.00 94.56 80 SER A N 1
ATOM 604 C CA . SER A 1 80 ? 8.587 -16.830 -13.760 1.00 94.56 80 SER A CA 1
ATOM 605 C C . SER A 1 80 ? 9.997 -16.898 -13.167 1.00 94.56 80 SER A C 1
ATOM 607 O O . SER A 1 80 ? 10.397 -16.013 -12.416 1.00 94.56 80 SER A O 1
ATOM 609 N N . ASP A 1 81 ? 10.799 -17.873 -13.601 1.00 93.56 81 ASP A N 1
ATOM 610 C CA . ASP A 1 81 ? 12.216 -18.023 -13.214 1.00 93.56 81 ASP A CA 1
ATOM 611 C C . ASP A 1 81 ? 13.197 -17.296 -14.152 1.00 93.56 81 ASP A C 1
ATOM 613 O O . ASP A 1 81 ? 14.416 -17.367 -13.985 1.00 93.56 81 ASP A O 1
ATOM 617 N N . LYS A 1 82 ? 12.688 -16.564 -15.157 1.00 93.50 82 LYS A N 1
ATOM 618 C CA . LYS A 1 82 ? 13.486 -15.944 -16.236 1.00 93.50 82 LYS A CA 1
ATOM 619 C C . LYS A 1 82 ? 14.662 -15.086 -15.743 1.00 93.50 82 LYS A C 1
ATOM 621 O O . LYS A 1 82 ? 15.637 -14.905 -16.471 1.00 93.50 82 LYS A O 1
ATOM 626 N N . TYR A 1 83 ? 14.566 -14.528 -14.538 1.00 92.38 83 TYR A N 1
ATOM 627 C CA . TYR A 1 83 ? 15.552 -13.605 -13.973 1.00 92.38 83 TYR A CA 1
ATOM 628 C C . TYR A 1 83 ? 16.203 -14.121 -12.684 1.00 92.38 83 TYR A C 1
ATOM 630 O O . TYR A 1 83 ? 16.754 -13.325 -11.923 1.00 92.38 83 TYR A O 1
ATOM 638 N N . ASP A 1 84 ? 16.152 -15.425 -12.420 1.00 90.56 84 ASP A N 1
ATOM 639 C CA . ASP A 1 84 ? 16.702 -16.010 -11.190 1.00 90.56 84 ASP A CA 1
ATOM 640 C C . ASP A 1 84 ? 18.226 -15.959 -11.123 1.00 90.56 84 ASP A C 1
ATOM 642 O O . ASP A 1 84 ? 18.794 -15.789 -10.050 1.00 90.56 84 ASP A O 1
ATOM 646 N N . SER A 1 85 ? 18.894 -16.016 -12.275 1.00 89.81 85 SER A N 1
ATOM 647 C CA . SER A 1 85 ? 20.349 -15.870 -12.357 1.00 89.81 85 SER A CA 1
ATOM 648 C C . SER A 1 85 ? 20.838 -14.442 -12.097 1.00 89.81 85 SER A C 1
ATOM 650 O O . SER A 1 85 ? 22.042 -14.221 -11.965 1.00 89.81 85 SER A O 1
ATOM 652 N N . ARG A 1 86 ? 19.936 -13.451 -12.046 1.00 89.75 86 ARG A N 1
ATOM 653 C CA . ARG A 1 86 ? 20.310 -12.060 -11.781 1.00 89.75 86 ARG A CA 1
ATOM 654 C C . ARG A 1 86 ? 20.478 -11.825 -10.279 1.00 89.75 86 ARG A C 1
ATOM 656 O O . ARG A 1 86 ? 19.621 -12.254 -9.507 1.00 89.75 86 ARG A O 1
ATOM 663 N N . PRO A 1 87 ? 21.506 -11.065 -9.860 1.00 89.12 87 PRO A N 1
ATOM 664 C CA . PRO A 1 87 ? 21.619 -10.619 -8.477 1.00 89.12 87 PRO A CA 1
ATOM 665 C C . PRO A 1 87 ? 20.366 -9.848 -8.044 1.00 89.12 87 PRO A C 1
ATOM 667 O O . PRO A 1 87 ? 19.949 -8.912 -8.729 1.00 89.12 87 PRO A O 1
ATOM 670 N N . LYS A 1 88 ? 19.769 -10.241 -6.914 1.00 89.50 88 LYS A N 1
ATOM 671 C CA . LYS A 1 88 ? 18.580 -9.586 -6.351 1.00 89.50 88 LYS A CA 1
ATOM 672 C C . LYS A 1 88 ? 18.985 -8.416 -5.454 1.00 89.50 88 LYS A C 1
ATOM 674 O O . LYS A 1 88 ? 19.913 -8.533 -4.654 1.00 89.50 88 LYS A O 1
ATOM 679 N N . GLN A 1 89 ? 18.275 -7.299 -5.566 1.00 90.06 89 GLN A N 1
ATOM 680 C CA . GLN A 1 89 ? 18.531 -6.067 -4.818 1.00 90.06 89 GLN A CA 1
ATOM 681 C C . GLN A 1 89 ? 17.371 -5.775 -3.865 1.00 90.06 89 GLN A C 1
ATOM 683 O O . GLN A 1 89 ? 16.533 -4.922 -4.126 1.00 90.06 89 GLN A O 1
ATOM 688 N N . ARG A 1 90 ? 17.318 -6.479 -2.733 1.00 91.31 90 ARG A N 1
ATOM 689 C CA . ARG A 1 90 ? 16.156 -6.401 -1.832 1.00 91.31 90 ARG A CA 1
ATOM 690 C C . ARG A 1 90 ? 16.074 -5.138 -0.981 1.00 91.31 90 ARG A C 1
ATOM 692 O O . ARG A 1 90 ? 15.003 -4.826 -0.484 1.00 91.31 90 ARG A O 1
ATOM 699 N N . GLY A 1 91 ? 17.184 -4.430 -0.789 1.00 88.94 91 GLY A N 1
ATOM 700 C CA . GLY A 1 91 ? 17.240 -3.279 0.115 1.00 88.94 91 GLY A CA 1
ATOM 701 C C . GLY A 1 91 ? 17.187 -3.652 1.596 1.00 88.94 91 GLY A C 1
ATOM 702 O O . GLY A 1 91 ? 16.903 -4.790 1.971 1.00 88.94 91 GLY A O 1
ATOM 703 N N . ALA A 1 92 ? 17.495 -2.677 2.450 1.00 89.06 92 ALA A N 1
ATOM 704 C CA . ALA A 1 92 ? 17.461 -2.843 3.899 1.00 89.06 92 ALA A CA 1
ATOM 705 C C . ALA A 1 92 ? 16.094 -2.444 4.470 1.00 89.06 92 ALA A C 1
ATOM 707 O O . ALA A 1 92 ? 15.504 -1.454 4.047 1.00 89.06 92 ALA A O 1
ATOM 708 N N . VAL A 1 93 ? 15.637 -3.170 5.490 1.00 84.50 93 VAL A N 1
ATOM 709 C CA . VAL A 1 93 ? 14.444 -2.821 6.273 1.00 84.50 93 VAL A CA 1
ATOM 710 C C . VAL A 1 93 ? 14.857 -1.994 7.480 1.00 84.50 93 VAL A C 1
ATOM 712 O O . VAL A 1 93 ? 15.736 -2.411 8.234 1.00 84.50 93 VAL A O 1
ATOM 715 N N . LYS A 1 94 ? 14.205 -0.849 7.707 1.00 84.25 94 LYS A N 1
ATOM 716 C CA . LYS A 1 94 ? 14.372 -0.073 8.945 1.00 84.25 94 LYS A CA 1
ATOM 717 C C . LYS A 1 94 ? 13.060 0.556 9.393 1.00 84.25 94 LYS A C 1
ATOM 719 O O . LYS A 1 94 ? 12.473 1.343 8.648 1.00 84.25 94 LYS A O 1
ATOM 724 N N . GLY A 1 95 ? 12.678 0.259 10.635 1.00 90.56 95 GLY A N 1
ATOM 725 C CA . GLY 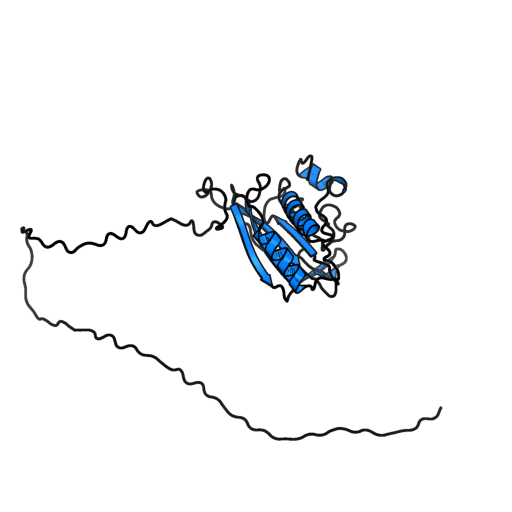A 1 95 ? 11.627 0.969 11.362 1.00 90.56 95 GLY A CA 1
ATOM 726 C C . GLY A 1 95 ? 10.199 0.681 10.909 1.00 90.56 95 GLY A C 1
ATOM 727 O O . GLY A 1 95 ? 9.380 1.581 11.046 1.00 90.56 95 GLY A O 1
ATOM 728 N N . LEU A 1 96 ? 9.919 -0.509 10.364 1.00 95.31 96 LEU A N 1
ATOM 729 C CA . LEU A 1 96 ? 8.550 -0.982 10.108 1.00 95.31 96 LEU A CA 1
ATOM 730 C C . LEU A 1 96 ? 7.791 -1.227 11.422 1.00 95.31 96 LEU A C 1
ATOM 732 O O . LEU A 1 96 ? 8.401 -1.326 12.492 1.00 95.31 96 LEU A O 1
ATOM 736 N N . GLY A 1 97 ? 6.477 -1.370 11.314 1.00 95.94 97 GLY A N 1
ATOM 737 C CA . GLY A 1 97 ? 5.543 -1.562 12.407 1.00 95.94 97 GLY A CA 1
ATOM 738 C C . GLY A 1 97 ? 5.005 -0.256 12.980 1.00 95.94 97 GLY A C 1
ATOM 739 O O . GLY A 1 97 ? 5.506 0.846 12.724 1.00 95.94 97 GLY A O 1
ATOM 740 N N . VAL A 1 98 ? 3.977 -0.417 13.810 1.00 95.62 98 VAL A N 1
ATOM 741 C CA . VAL A 1 98 ? 3.437 0.660 14.638 1.00 95.62 98 VAL A CA 1
ATOM 742 C C . VAL A 1 98 ? 4.475 1.042 15.689 1.00 95.62 98 VAL A C 1
ATOM 744 O O . VAL A 1 98 ? 4.992 0.184 16.408 1.00 95.62 98 VAL A O 1
ATOM 747 N N . GLY A 1 99 ? 4.780 2.330 15.792 1.00 94.56 99 GLY A N 1
ATOM 748 C CA . GLY A 1 99 ? 5.708 2.847 16.792 1.00 94.56 99 GLY A CA 1
ATOM 749 C C . GLY A 1 99 ? 5.478 4.323 17.074 1.00 94.56 99 GLY A C 1
ATOM 750 O O . GLY A 1 99 ? 4.737 4.986 16.352 1.00 94.56 99 GLY A O 1
ATOM 751 N N . THR A 1 100 ? 6.107 4.829 18.134 1.00 94.31 100 THR A N 1
ATOM 752 C CA . THR A 1 100 ? 6.120 6.264 18.435 1.00 94.31 100 THR A CA 1
ATOM 753 C C . THR A 1 100 ? 6.976 6.987 17.398 1.00 94.31 100 THR A C 1
ATOM 755 O O . THR A 1 100 ? 8.149 6.650 17.200 1.00 94.31 100 THR A O 1
ATOM 758 N N . ARG A 1 101 ? 6.377 7.957 16.715 1.00 92.00 101 ARG A N 1
ATOM 759 C CA . ARG A 1 101 ? 6.967 8.803 15.673 1.00 92.00 101 ARG A CA 1
ATOM 760 C C . ARG A 1 101 ? 6.903 10.263 16.107 1.00 92.00 101 ARG A C 1
ATOM 762 O O . ARG A 1 101 ? 6.315 10.566 17.140 1.00 92.00 101 ARG A O 1
ATOM 769 N N . LYS A 1 102 ? 7.538 11.137 15.329 1.00 90.12 102 LYS A N 1
ATOM 770 C CA . LYS A 1 102 ? 7.482 12.586 15.514 1.00 90.12 102 LYS A CA 1
ATOM 771 C C . LYS A 1 102 ? 7.037 13.237 14.224 1.00 90.12 102 LYS A C 1
ATOM 773 O O . LYS A 1 102 ? 7.538 12.851 13.168 1.00 90.12 102 LYS A O 1
ATOM 778 N N . ASP A 1 103 ? 6.123 14.184 14.332 1.00 85.50 103 ASP A N 1
ATOM 779 C CA . ASP A 1 103 ? 5.714 15.017 13.207 1.00 85.50 103 ASP A CA 1
ATOM 780 C C . ASP A 1 103 ? 6.756 16.114 12.908 1.00 85.50 103 ASP A C 1
ATOM 782 O O . ASP A 1 103 ? 7.842 16.166 13.503 1.00 85.50 103 ASP A O 1
ATOM 786 N N . MET A 1 104 ? 6.425 17.004 11.971 1.00 81.31 104 MET A N 1
ATOM 787 C CA . MET A 1 104 ? 7.294 18.115 11.578 1.00 81.31 104 MET A CA 1
ATOM 788 C C . MET A 1 104 ? 7.521 19.147 12.695 1.00 81.31 104 MET A C 1
ATOM 790 O O . MET A 1 104 ? 8.531 19.854 12.663 1.00 81.31 104 MET A O 1
ATOM 794 N N . VAL A 1 105 ? 6.624 19.235 13.685 1.00 86.38 105 VAL A N 1
ATOM 795 C CA . VAL A 1 105 ? 6.748 20.144 14.839 1.00 86.38 105 VAL A CA 1
ATOM 796 C C . VAL A 1 105 ? 7.383 19.470 16.064 1.00 86.38 105 VAL A C 1
ATOM 798 O O . VAL A 1 105 ? 7.703 20.138 17.049 1.00 86.38 105 VAL A O 1
ATOM 801 N N . GLY A 1 106 ? 7.672 18.170 15.974 1.00 86.19 106 GLY A N 1
ATOM 802 C CA . GLY A 1 106 ? 8.339 17.374 16.997 1.00 86.19 106 GLY A CA 1
ATOM 803 C C . GLY A 1 106 ? 7.397 16.748 18.026 1.00 86.19 106 GLY A C 1
ATOM 804 O O . GLY A 1 106 ? 7.897 16.190 19.011 1.00 86.19 106 GLY A O 1
ATOM 805 N N . GLU A 1 107 ? 6.081 16.821 17.817 1.00 89.94 107 GLU A N 1
ATOM 806 C CA . GLU A 1 107 ? 5.091 16.168 18.669 1.00 89.94 107 GLU A CA 1
ATOM 807 C C . GLU A 1 107 ? 5.081 14.661 18.421 1.00 89.94 107 GLU A C 1
ATOM 809 O O . GLU A 1 107 ? 5.235 14.180 17.297 1.00 89.94 107 GLU A O 1
ATOM 814 N N . GLU A 1 108 ? 4.954 13.897 19.507 1.00 92.88 108 GLU A N 1
ATOM 815 C CA . GLU A 1 108 ? 4.964 12.442 19.437 1.00 92.88 108 GLU A CA 1
ATOM 816 C C . GLU A 1 108 ? 3.574 11.894 19.136 1.00 92.88 108 GLU A C 1
ATOM 818 O O . GLU A 1 108 ? 2.608 12.187 19.838 1.00 92.88 108 GLU A O 1
ATOM 823 N N . TYR A 1 109 ? 3.498 11.016 18.140 1.00 90.75 109 TYR A N 1
ATOM 824 C CA . TYR A 1 109 ? 2.282 10.293 17.792 1.00 90.75 109 TYR A CA 1
ATOM 825 C C . TYR A 1 109 ? 2.579 8.802 17.605 1.00 90.75 109 TYR A C 1
ATOM 827 O O . TYR A 1 109 ? 3.722 8.392 17.396 1.00 90.75 109 TYR A O 1
ATOM 835 N N . LEU A 1 110 ? 1.553 7.959 17.700 1.00 93.25 110 LEU A N 1
ATOM 836 C CA . LEU A 1 110 ? 1.663 6.534 17.387 1.00 93.25 110 LEU A CA 1
ATOM 837 C C . LEU A 1 110 ? 1.228 6.321 15.934 1.00 93.25 110 LEU A C 1
ATOM 839 O O . LEU A 1 110 ? 0.193 6.848 15.540 1.00 93.25 110 LEU A O 1
ATOM 843 N N . GLY A 1 111 ? 1.986 5.561 15.142 1.00 95.25 111 GLY A N 1
ATOM 844 C CA . GLY A 1 111 ? 1.630 5.326 13.740 1.00 95.25 111 GLY A CA 1
ATOM 845 C C . GLY A 1 111 ? 2.574 4.392 12.996 1.00 95.25 111 GLY A C 1
ATOM 846 O O . GLY A 1 111 ? 3.602 3.947 13.534 1.00 95.25 111 GLY A O 1
ATOM 847 N N . LEU A 1 112 ? 2.218 4.092 11.744 1.00 96.44 112 LEU A N 1
ATOM 848 C CA . LEU A 1 112 ? 3.131 3.451 10.801 1.00 96.44 112 LEU A CA 1
ATOM 849 C C . LEU A 1 112 ? 4.310 4.380 10.483 1.00 96.44 112 LEU A C 1
ATOM 851 O O . LEU A 1 112 ? 4.384 5.535 10.902 1.00 96.44 112 LEU A O 1
ATOM 855 N N . LYS A 1 113 ? 5.315 3.842 9.795 1.00 95.50 113 LYS A N 1
ATOM 856 C CA . LYS A 1 113 ? 6.470 4.637 9.382 1.00 95.50 113 LYS A CA 1
ATOM 857 C C . LYS A 1 113 ? 6.034 5.691 8.343 1.00 95.50 113 LYS A C 1
ATOM 859 O O . LYS A 1 113 ? 5.447 5.290 7.342 1.00 95.50 113 LYS A O 1
ATOM 864 N N . PRO A 1 114 ? 6.381 6.979 8.499 1.00 94.25 114 PRO A N 1
ATOM 865 C CA . PRO A 1 114 ? 6.058 7.992 7.495 1.00 94.25 114 PRO A CA 1
ATOM 866 C C . PRO A 1 114 ? 6.760 7.715 6.159 1.00 94.25 114 PRO A C 1
ATOM 868 O O . PRO A 1 114 ? 7.725 6.928 6.084 1.00 94.25 114 PRO A O 1
ATOM 871 N N . CYS A 1 115 ? 6.266 8.345 5.097 1.00 95.00 115 CYS A N 1
ATOM 872 C CA . CYS A 1 115 ? 6.934 8.305 3.804 1.00 95.00 115 CYS A CA 1
ATOM 873 C C . CYS A 1 115 ? 8.231 9.128 3.816 1.00 95.00 115 CYS A C 1
ATOM 875 O O . CYS A 1 115 ? 8.483 9.956 4.689 1.00 95.00 115 CYS A O 1
ATOM 877 N N . GLY A 1 116 ? 9.139 8.787 2.901 1.00 92.81 116 GLY A N 1
ATOM 878 C CA . GLY A 1 116 ? 10.305 9.623 2.619 1.00 92.81 116 GLY A CA 1
ATOM 879 C C . GLY A 1 116 ? 9.978 10.616 1.508 1.00 92.81 116 GLY A C 1
ATOM 880 O O . GLY A 1 116 ? 8.907 10.559 0.932 1.00 92.81 116 GLY A O 1
ATOM 881 N N . ALA A 1 117 ? 10.941 11.455 1.132 1.00 93.50 117 ALA A N 1
ATOM 882 C CA . ALA A 1 117 ? 10.758 12.454 0.072 1.00 93.50 117 ALA A CA 1
ATOM 883 C C . ALA A 1 117 ? 10.678 11.887 -1.364 1.00 93.50 117 ALA A C 1
ATOM 885 O O . ALA A 1 117 ? 10.680 12.656 -2.314 1.00 93.50 117 ALA A O 1
ATOM 886 N N . ALA A 1 118 ? 10.733 10.566 -1.543 1.00 96.00 118 ALA A N 1
ATOM 887 C CA . ALA A 1 118 ? 10.737 9.946 -2.864 1.00 96.00 118 ALA A CA 1
ATOM 888 C C . ALA A 1 118 ? 9.309 9.517 -3.239 1.00 96.00 118 ALA A C 1
ATOM 890 O O . ALA A 1 118 ? 8.653 8.905 -2.392 1.00 96.00 118 ALA A O 1
ATOM 891 N N . PRO A 1 119 ? 8.863 9.718 -4.496 1.00 97.12 119 PRO A N 1
ATOM 892 C CA . PRO A 1 119 ? 7.514 9.387 -4.954 1.00 97.12 119 PRO A CA 1
ATOM 893 C C . PRO A 1 119 ? 7.393 7.878 -5.234 1.00 97.12 119 PRO A C 1
ATOM 895 O O . PRO A 1 119 ? 7.172 7.432 -6.361 1.00 97.12 119 PRO A O 1
ATOM 898 N N . ASN A 1 120 ? 7.609 7.073 -4.197 1.00 97.62 120 ASN A N 1
ATOM 899 C CA . ASN A 1 120 ? 7.574 5.610 -4.202 1.00 97.62 120 ASN A CA 1
ATOM 900 C C . ASN A 1 120 ? 6.940 5.053 -2.916 1.00 97.62 120 ASN A C 1
ATOM 902 O O . ASN A 1 120 ? 7.247 3.938 -2.473 1.00 97.62 120 ASN A O 1
ATOM 906 N N . CYS A 1 121 ? 6.112 5.868 -2.268 1.00 97.81 121 CYS A N 1
ATOM 907 C CA . CYS A 1 121 ? 5.517 5.580 -0.981 1.00 97.81 121 CYS A CA 1
ATOM 908 C C . CYS A 1 121 ? 4.128 6.205 -0.890 1.00 97.81 121 CYS A C 1
ATOM 910 O O . CYS A 1 121 ? 3.932 7.328 -1.326 1.00 97.81 121 CYS A O 1
ATOM 912 N N . PHE A 1 122 ? 3.192 5.486 -0.282 1.00 98.31 122 PHE A N 1
ATOM 913 C CA . PHE A 1 122 ? 1.930 6.042 0.189 1.00 98.31 122 PHE A CA 1
ATOM 914 C C . PHE A 1 122 ? 1.712 5.610 1.629 1.00 98.31 122 PHE A C 1
ATOM 916 O O . PHE A 1 122 ? 2.016 4.462 1.981 1.00 98.31 122 PHE A O 1
ATOM 923 N N . CYS A 1 123 ? 1.193 6.507 2.457 1.00 96.50 123 CYS A N 1
ATOM 924 C CA . CYS A 1 123 ? 0.959 6.259 3.872 1.00 96.50 123 CYS A CA 1
ATOM 925 C C . CYS A 1 123 ? -0.268 7.030 4.352 1.00 96.50 123 CYS A C 1
ATOM 927 O O . CYS A 1 123 ? -0.509 8.147 3.918 1.00 96.50 123 CYS A O 1
ATOM 929 N N . SER A 1 124 ? -1.023 6.452 5.281 1.00 96.31 124 SER A N 1
ATOM 930 C CA . SER A 1 124 ? -2.163 7.127 5.908 1.00 96.31 124 SER A CA 1
ATOM 931 C C . SER A 1 124 ? -1.879 7.707 7.287 1.00 96.31 124 SER A C 1
ATOM 933 O O . SER A 1 124 ? -2.802 8.079 8.009 1.00 96.31 124 SER A O 1
ATOM 935 N N . THR A 1 125 ? -0.617 7.672 7.707 1.00 92.44 125 THR A N 1
ATOM 936 C CA . THR A 1 125 ? -0.200 8.208 9.003 1.00 92.44 125 THR A CA 1
ATOM 937 C C . THR A 1 125 ? -0.051 9.722 8.952 1.00 92.44 125 THR A C 1
ATOM 939 O O . THR A 1 125 ? -0.513 10.397 9.865 1.00 92.44 125 THR A O 1
ATOM 942 N N . ASP A 1 126 ? 0.559 10.235 7.884 1.00 89.88 126 ASP A N 1
ATOM 943 C CA . ASP A 1 126 ? 0.729 11.669 7.673 1.00 89.88 126 ASP A CA 1
ATOM 944 C C . ASP A 1 126 ? -0.525 12.244 7.002 1.00 89.88 126 ASP A C 1
ATOM 946 O O . ASP A 1 126 ? -1.168 11.590 6.169 1.00 89.88 126 ASP A O 1
ATOM 950 N N . SER A 1 127 ? -0.911 13.458 7.399 1.00 88.75 127 SER A N 1
ATOM 951 C CA . SER A 1 127 ? -2.093 14.119 6.850 1.00 88.75 127 SER A CA 1
ATOM 952 C C . SER A 1 127 ? -1.816 14.664 5.446 1.00 88.75 127 SER A C 1
ATOM 954 O O . SER A 1 127 ? -0.671 14.913 5.079 1.00 88.75 127 SER A O 1
ATOM 956 N N . ALA A 1 128 ? -2.867 14.912 4.663 1.00 90.19 128 ALA A N 1
ATOM 957 C CA . ALA A 1 128 ? -2.721 15.555 3.357 1.00 90.19 128 ALA A CA 1
ATOM 958 C C . ALA A 1 128 ? -2.252 17.022 3.456 1.00 90.19 128 ALA A C 1
ATOM 960 O O . ALA A 1 128 ? -1.840 17.597 2.455 1.00 90.19 128 ALA A O 1
ATOM 961 N N . GLU A 1 129 ? -2.331 17.640 4.638 1.00 89.06 129 GLU A N 1
ATOM 962 C CA . GLU A 1 129 ? -1.768 18.973 4.880 1.00 89.06 129 GLU A CA 1
ATOM 963 C C . GLU A 1 129 ? -0.247 18.903 5.078 1.00 89.06 129 GLU A C 1
ATOM 965 O O . GLU A 1 129 ? 0.470 19.803 4.641 1.00 89.06 129 GLU A O 1
ATOM 970 N N . ASP A 1 130 ? 0.234 17.821 5.694 1.00 88.69 130 ASP A N 1
ATOM 971 C CA . ASP A 1 130 ? 1.650 17.600 5.990 1.00 88.69 130 ASP A CA 1
ATOM 972 C C . ASP A 1 130 ? 2.412 16.987 4.810 1.00 88.69 130 ASP A C 1
ATOM 974 O O . ASP A 1 130 ? 3.552 17.370 4.546 1.00 88.69 130 ASP A O 1
ATOM 978 N N . ASP A 1 131 ? 1.790 16.035 4.109 1.00 91.88 131 ASP A N 1
ATOM 979 C CA . ASP A 1 131 ? 2.410 15.267 3.028 1.00 91.88 131 ASP A CA 1
ATOM 980 C C . ASP A 1 131 ? 1.407 14.943 1.896 1.00 91.88 131 ASP A C 1
ATOM 982 O O . ASP A 1 131 ? 0.996 13.791 1.721 1.00 91.88 131 ASP A O 1
ATOM 986 N N . PRO A 1 132 ? 0.963 15.950 1.119 1.00 91.62 132 PRO A N 1
ATOM 987 C CA . PRO A 1 132 ? -0.081 15.784 0.104 1.00 91.62 132 PRO A CA 1
ATOM 988 C C . PRO A 1 132 ? 0.268 14.784 -1.009 1.00 91.62 132 PRO A C 1
ATOM 990 O O . PRO A 1 132 ? -0.642 14.200 -1.590 1.00 91.62 132 PRO A O 1
ATOM 993 N N . ASP A 1 133 ? 1.554 14.578 -1.311 1.00 91.25 133 ASP A N 1
ATOM 994 C CA . ASP A 1 133 ? 1.994 13.714 -2.416 1.00 91.25 133 ASP A CA 1
ATOM 995 C C . ASP A 1 133 ? 2.049 12.223 -2.045 1.00 91.25 133 ASP A C 1
ATOM 997 O O . ASP A 1 133 ? 2.060 11.370 -2.938 1.00 91.25 133 ASP A O 1
ATOM 1001 N N . HIS A 1 134 ? 2.065 11.892 -0.750 1.00 95.94 134 HIS A N 1
ATOM 1002 C CA . HIS A 1 134 ? 2.097 10.505 -0.270 1.00 95.94 134 HIS A CA 1
ATOM 1003 C C . HIS A 1 134 ? 0.894 10.133 0.613 1.00 95.94 134 HIS A C 1
ATOM 1005 O O . HIS A 1 134 ? 0.663 8.941 0.862 1.00 95.94 134 HIS A O 1
ATOM 1011 N N . SER A 1 135 ? 0.143 11.117 1.116 1.00 96.38 135 SER A N 1
ATOM 1012 C CA . SER A 1 135 ? -0.960 10.885 2.046 1.00 96.38 135 SER A CA 1
ATOM 1013 C C . SER A 1 135 ? -2.158 10.226 1.366 1.00 96.38 135 SER A C 1
ATOM 1015 O O . SER A 1 135 ? -2.747 10.739 0.417 1.00 96.38 135 SER A O 1
ATOM 1017 N N . ILE A 1 136 ? -2.586 9.098 1.925 1.00 97.25 136 ILE A N 1
ATOM 1018 C CA . ILE A 1 136 ? -3.855 8.443 1.595 1.00 97.25 136 ILE A CA 1
ATOM 1019 C C . ILE A 1 136 ? -4.717 8.346 2.855 1.00 97.25 136 ILE A C 1
ATOM 1021 O O . ILE A 1 136 ? -4.187 8.199 3.950 1.00 97.25 136 ILE A O 1
ATOM 1025 N N . PRO A 1 137 ? -6.052 8.378 2.772 1.00 96.19 137 PRO A N 1
ATOM 1026 C CA . PRO A 1 137 ? -6.871 8.215 3.967 1.00 96.19 137 PRO A CA 1
ATOM 1027 C C . PRO A 1 137 ? -6.774 6.783 4.513 1.00 96.19 137 PRO A C 1
ATOM 1029 O O . PRO A 1 137 ? -6.678 5.812 3.756 1.00 96.19 137 PRO A O 1
ATOM 1032 N N . SER A 1 138 ? -6.874 6.642 5.837 1.00 97.19 138 SER A N 1
ATOM 1033 C CA . SER A 1 138 ? -7.054 5.335 6.479 1.00 97.19 138 SER A CA 1
ATOM 1034 C C . SER A 1 138 ? -8.305 4.641 5.938 1.00 97.19 138 SER A C 1
ATOM 1036 O O . SER A 1 138 ? -9.323 5.282 5.663 1.00 97.19 138 SER A O 1
ATOM 1038 N N . TRP A 1 139 ? -8.254 3.318 5.813 1.00 98.06 139 TRP A N 1
ATOM 1039 C CA . TRP A 1 139 ? -9.412 2.536 5.389 1.00 98.06 139 TRP A CA 1
ATOM 1040 C C . TRP A 1 139 ? -10.350 2.296 6.559 1.00 98.06 139 TRP A C 1
ATOM 1042 O O . TRP A 1 139 ? -9.892 2.036 7.672 1.00 98.06 139 TRP A O 1
ATOM 1052 N N . LYS A 1 140 ? -11.659 2.326 6.305 1.00 98.06 140 LYS A N 1
ATOM 1053 C CA . LYS A 1 140 ? -12.668 2.083 7.337 1.00 98.06 140 LYS A CA 1
ATOM 1054 C C . LYS A 1 140 ? -13.440 0.805 7.076 1.00 98.06 140 LYS A C 1
ATOM 1056 O O . LYS A 1 140 ? -13.964 0.599 5.980 1.00 98.06 140 LYS A O 1
ATOM 1061 N N . PHE A 1 141 ? -13.525 -0.052 8.086 1.00 97.25 141 PHE A N 1
ATOM 1062 C CA . PHE A 1 141 ? -14.382 -1.234 8.034 1.00 97.25 141 PHE A CA 1
ATOM 1063 C C . PHE A 1 141 ? -15.764 -0.940 8.633 1.00 97.25 141 PHE A C 1
ATOM 1065 O O . PHE A 1 141 ? -15.890 -0.038 9.459 1.00 97.25 141 PHE A O 1
ATOM 1072 N N . PRO A 1 142 ? -16.823 -1.667 8.230 1.00 96.19 142 PRO A N 1
ATOM 1073 C CA . PRO A 1 142 ? -18.169 -1.412 8.737 1.00 96.19 142 PRO A CA 1
ATOM 1074 C C . PRO A 1 142 ? -18.273 -1.606 10.253 1.00 96.19 142 PRO A C 1
ATOM 1076 O O . PRO A 1 142 ? -17.723 -2.568 10.783 1.00 96.19 142 PRO A O 1
ATOM 1079 N N . ASP A 1 143 ? -19.091 -0.791 10.927 1.00 94.75 143 ASP A N 1
ATOM 1080 C CA . ASP A 1 143 ? -19.335 -0.887 12.380 1.00 94.75 143 ASP A CA 1
ATOM 1081 C C . ASP A 1 143 ? -19.862 -2.261 12.833 1.00 94.75 143 ASP A C 1
ATOM 1083 O O . ASP A 1 143 ? -19.737 -2.642 13.996 1.00 94.75 143 ASP A O 1
ATOM 1087 N N . SER A 1 144 ? -20.461 -3.023 11.914 1.00 94.19 144 SER A N 1
ATOM 1088 C CA . SER A 1 144 ? -20.941 -4.384 12.159 1.00 94.19 144 SER A CA 1
ATOM 1089 C C . SER A 1 144 ? -19.828 -5.439 12.214 1.00 94.19 144 SER A C 1
ATOM 1091 O O . SER A 1 144 ? -20.114 -6.604 12.487 1.00 94.19 144 SER A O 1
ATOM 1093 N N . VAL A 1 145 ? -18.584 -5.078 11.890 1.00 94.50 145 VAL A N 1
ATOM 1094 C CA . VAL A 1 145 ? -17.434 -5.985 11.804 1.00 94.50 145 VAL A CA 1
ATOM 1095 C C . VAL A 1 145 ? -16.481 -5.686 12.962 1.00 94.50 145 VAL A C 1
ATOM 1097 O O . VAL A 1 145 ? -16.113 -4.539 13.184 1.00 94.50 145 VAL A O 1
ATOM 1100 N N . SER A 1 146 ? -16.069 -6.711 13.719 1.00 92.69 146 SER A N 1
ATOM 1101 C CA . SER A 1 146 ? -15.046 -6.532 14.760 1.00 92.69 146 SER A CA 1
ATOM 1102 C C . SER A 1 146 ? -13.662 -6.318 14.143 1.00 92.69 146 SER A C 1
ATOM 1104 O O . SER A 1 146 ? -13.409 -6.762 13.025 1.00 92.69 146 SER A O 1
ATOM 1106 N N . SER A 1 147 ? -12.735 -5.716 14.889 1.00 91.44 147 SER A N 1
ATOM 1107 C CA . SER A 1 147 ? -11.357 -5.494 14.421 1.00 91.44 147 SER A CA 1
ATOM 1108 C C . SER A 1 147 ? -10.667 -6.791 13.968 1.00 91.44 147 SER A C 1
ATOM 1110 O O . SER A 1 147 ? -10.089 -6.857 12.885 1.00 91.44 147 SER A O 1
ATOM 1112 N N . GLU A 1 148 ? -10.806 -7.880 14.727 1.00 91.81 148 GLU A N 1
ATOM 1113 C CA . GLU A 1 148 ? -10.220 -9.175 14.366 1.00 91.81 148 GLU A CA 1
ATOM 1114 C C . GLU A 1 148 ? -10.837 -9.745 13.083 1.00 91.81 148 GLU A C 1
ATOM 1116 O O . GLU A 1 148 ? -10.124 -10.282 12.233 1.00 91.81 148 GLU A O 1
ATOM 1121 N N . ALA A 1 149 ? -12.158 -9.614 12.916 1.00 94.31 149 ALA A N 1
ATOM 1122 C CA . ALA A 1 149 ? -12.843 -10.042 11.701 1.00 94.31 149 ALA A CA 1
ATOM 1123 C C . ALA A 1 149 ? -12.439 -9.177 10.496 1.00 94.31 149 ALA A C 1
ATOM 1125 O O . ALA A 1 149 ? -12.278 -9.701 9.393 1.00 94.31 149 ALA A O 1
ATOM 1126 N N . ALA A 1 150 ? -12.221 -7.879 10.708 1.00 95.94 150 ALA A N 1
ATOM 1127 C CA . ALA A 1 150 ? -11.727 -6.960 9.695 1.00 95.94 150 ALA A CA 1
ATOM 1128 C C . ALA A 1 150 ? -10.316 -7.363 9.223 1.00 95.94 150 ALA A C 1
ATOM 1130 O O . ALA A 1 150 ? -10.068 -7.476 8.021 1.00 95.94 150 ALA A O 1
ATOM 1131 N N . PHE A 1 151 ? -9.416 -7.705 10.149 1.00 96.00 151 PHE A N 1
ATOM 1132 C CA . PHE A 1 151 ? -8.079 -8.202 9.810 1.00 96.00 151 PHE A CA 1
ATOM 1133 C C . PHE A 1 151 ? -8.093 -9.570 9.133 1.00 96.00 151 PHE A C 1
ATOM 1135 O O . PHE A 1 151 ? -7.289 -9.801 8.231 1.00 96.00 151 PHE A O 1
ATOM 1142 N N . GLN A 1 152 ? -9.036 -10.449 9.478 1.00 96.38 152 GLN A N 1
ATOM 1143 C CA . GLN A 1 152 ? -9.235 -11.682 8.719 1.00 96.38 152 GLN A CA 1
ATOM 1144 C C . GLN A 1 152 ? -9.679 -11.383 7.279 1.00 96.38 152 GLN A C 1
ATOM 1146 O O . GLN A 1 152 ? -9.173 -12.003 6.348 1.00 96.38 152 GLN A O 1
ATOM 1151 N N . GLN A 1 153 ? -10.587 -10.423 7.063 1.00 97.69 153 GLN A N 1
ATOM 1152 C CA . GLN A 1 153 ? -11.006 -10.033 5.711 1.00 97.69 153 GLN A CA 1
ATOM 1153 C C . GLN A 1 153 ? -9.846 -9.455 4.890 1.00 97.69 153 GLN A C 1
ATOM 1155 O O . GLN A 1 153 ? -9.673 -9.865 3.741 1.00 97.69 153 GLN A O 1
ATOM 1160 N N . LEU A 1 154 ? -9.045 -8.558 5.481 1.00 98.19 154 LEU A N 1
ATOM 1161 C CA . LEU A 1 154 ? -7.827 -8.023 4.861 1.00 98.19 154 LEU A CA 1
ATOM 1162 C C . LEU A 1 154 ? -6.842 -9.138 4.516 1.00 98.19 154 LEU A C 1
ATOM 1164 O O . LEU A 1 154 ? -6.357 -9.194 3.389 1.00 98.19 154 LEU A O 1
ATOM 1168 N N . TYR A 1 155 ? -6.587 -10.051 5.456 1.00 98.38 155 TYR A N 1
ATOM 1169 C CA . TYR A 1 155 ? -5.699 -11.190 5.245 1.00 98.38 155 TYR A CA 1
ATOM 1170 C C . TYR A 1 155 ? -6.141 -12.039 4.049 1.00 98.38 155 TYR A C 1
ATOM 1172 O O . TYR A 1 155 ? -5.318 -12.343 3.188 1.00 98.38 155 TYR A O 1
ATOM 1180 N N . GLU A 1 156 ? -7.430 -12.375 3.940 1.00 98.50 156 GLU A N 1
ATOM 1181 C CA . GLU A 1 156 ? -7.934 -13.151 2.799 1.00 98.50 156 GLU A CA 1
ATOM 1182 C C . GLU A 1 156 ? -7.796 -12.392 1.471 1.00 98.50 156 GLU A C 1
ATOM 1184 O O . GLU A 1 156 ? -7.457 -12.993 0.452 1.00 98.50 156 GLU A O 1
ATOM 1189 N N . VAL A 1 157 ? -8.022 -11.073 1.465 1.00 98.69 157 VAL A N 1
ATOM 1190 C CA . VAL A 1 157 ? -7.854 -10.244 0.260 1.00 98.69 157 VAL A CA 1
ATOM 1191 C C . VAL A 1 157 ? -6.389 -10.167 -0.169 1.00 98.69 157 VAL A C 1
ATOM 1193 O O . VAL A 1 157 ? -6.095 -10.359 -1.349 1.00 98.69 157 VAL A O 1
ATOM 1196 N N . VAL A 1 158 ? -5.470 -9.945 0.773 1.00 98.50 158 VAL A N 1
ATOM 1197 C CA . VAL A 1 158 ? -4.023 -9.926 0.514 1.00 98.50 158 VAL A CA 1
ATOM 1198 C C . VAL A 1 158 ? -3.545 -11.296 0.042 1.00 98.50 158 VAL A C 1
ATOM 1200 O O . VAL A 1 158 ? -2.819 -11.392 -0.941 1.00 98.50 158 VAL A O 1
ATOM 1203 N N . LYS A 1 159 ? -3.980 -12.378 0.691 1.00 98.38 159 LYS A N 1
ATOM 1204 C CA . LYS A 1 159 ? -3.619 -13.749 0.313 1.00 98.38 159 LYS A CA 1
ATOM 1205 C C . LYS A 1 159 ? -4.106 -14.117 -1.090 1.00 98.38 159 LYS A C 1
ATOM 1207 O O . LYS A 1 159 ? -3.429 -14.865 -1.790 1.00 98.38 159 LYS A O 1
ATOM 1212 N N . ALA A 1 160 ? -5.261 -13.595 -1.497 1.00 98.31 160 ALA A N 1
ATOM 1213 C CA . ALA A 1 160 ? -5.823 -13.780 -2.832 1.00 98.31 160 ALA A CA 1
ATOM 1214 C C . ALA A 1 160 ? -5.250 -12.810 -3.883 1.00 98.31 160 ALA A C 1
ATOM 1216 O O . ALA A 1 160 ? -5.707 -12.824 -5.030 1.00 98.31 160 ALA A O 1
ATOM 1217 N N . TYR A 1 161 ? -4.286 -11.954 -3.523 1.00 98.50 161 TYR A N 1
ATOM 1218 C CA . TYR A 1 161 ? -3.627 -11.064 -4.470 1.00 98.50 161 TYR A CA 1
ATOM 1219 C C . TYR A 1 161 ? -2.926 -11.879 -5.572 1.00 98.50 161 TYR A C 1
ATOM 1221 O O . TYR A 1 161 ? -2.148 -12.774 -5.247 1.00 98.50 161 TYR A O 1
ATOM 1229 N N . PRO A 1 162 ? -3.174 -11.599 -6.863 1.00 97.81 162 PRO A N 1
ATOM 1230 C CA . PRO A 1 162 ? -2.529 -12.298 -7.967 1.00 97.81 162 PRO A CA 1
ATOM 1231 C C . PRO A 1 162 ? -1.179 -11.643 -8.319 1.00 97.81 162 PRO A C 1
ATOM 1233 O O . PRO A 1 162 ? -1.169 -10.528 -8.849 1.00 97.81 162 PRO A O 1
ATOM 1236 N N . PRO A 1 163 ? -0.028 -12.307 -8.085 1.00 97.12 163 PRO A N 1
ATOM 1237 C CA . PRO A 1 163 ? 1.269 -11.799 -8.531 1.00 97.12 163 PRO A CA 1
ATOM 1238 C C . PRO A 1 163 ? 1.299 -11.638 -10.055 1.00 97.12 163 PRO A C 1
ATOM 1240 O O . PRO A 1 163 ? 0.730 -12.456 -10.779 1.00 97.12 163 PRO A O 1
ATOM 1243 N N . GLY A 1 164 ? 1.964 -10.599 -10.559 1.00 95.94 164 GLY A N 1
ATOM 1244 C CA . GLY A 1 164 ? 1.995 -10.298 -11.994 1.00 95.94 164 GLY A CA 1
ATOM 1245 C C . GLY A 1 164 ? 0.821 -9.460 -12.502 1.00 95.94 164 GLY A C 1
ATOM 1246 O O . GLY A 1 164 ? 0.803 -9.124 -13.686 1.00 95.94 164 GLY A O 1
ATOM 1247 N N . GLN A 1 165 ? -0.160 -9.120 -11.655 1.00 93.94 165 GLN A N 1
ATOM 1248 C CA . GLN A 1 165 ? -1.269 -8.253 -12.061 1.00 93.94 165 GLN A CA 1
ATOM 1249 C C . GLN A 1 165 ? -0.744 -6.915 -12.584 1.00 93.94 165 GLN A C 1
ATOM 1251 O O . GLN A 1 165 ? 0.170 -6.345 -11.995 1.00 93.94 165 GLN A O 1
ATOM 1256 N N . ASN A 1 166 ? -1.288 -6.440 -13.708 1.00 93.81 166 ASN A N 1
ATOM 1257 C CA . ASN A 1 166 ? -0.867 -5.194 -14.363 1.00 93.81 166 ASN A CA 1
ATOM 1258 C C . ASN A 1 166 ? 0.665 -5.052 -14.514 1.00 93.81 166 ASN A C 1
ATOM 1260 O O . ASN A 1 166 ? 1.209 -3.953 -14.374 1.00 93.81 166 ASN A O 1
ATOM 1264 N N . ASP A 1 167 ? 1.343 -6.178 -14.773 1.00 95.06 167 ASP A N 1
ATOM 1265 C CA . ASP A 1 167 ? 2.794 -6.303 -14.944 1.00 95.06 167 ASP A CA 1
ATOM 1266 C C . ASP A 1 167 ? 3.642 -5.902 -13.717 1.00 95.06 167 ASP A C 1
ATOM 1268 O O . ASP A 1 167 ? 4.829 -5.589 -13.853 1.00 95.06 167 ASP A O 1
ATOM 1272 N N . ILE A 1 168 ? 3.073 -5.954 -12.504 1.00 97.19 168 ILE A N 1
ATOM 1273 C CA . ILE A 1 168 ? 3.794 -5.705 -11.243 1.00 97.19 168 ILE A CA 1
ATOM 1274 C C . ILE A 1 168 ? 3.930 -6.973 -10.392 1.00 97.19 168 ILE A C 1
ATOM 1276 O O . ILE A 1 168 ? 3.247 -7.968 -10.611 1.00 97.19 168 ILE A O 1
ATOM 1280 N N . ASP A 1 169 ? 4.842 -6.965 -9.419 1.00 97.44 169 ASP A N 1
ATOM 1281 C CA . ASP A 1 169 ? 4.971 -8.015 -8.391 1.00 97.44 169 ASP A CA 1
ATOM 1282 C C . ASP A 1 169 ? 5.175 -9.445 -8.909 1.00 97.44 169 ASP A C 1
ATOM 1284 O O . ASP A 1 169 ? 4.882 -10.423 -8.227 1.00 97.44 169 ASP A O 1
ATOM 1288 N N . GLY A 1 170 ? 5.691 -9.611 -10.130 1.00 97.44 170 GLY A N 1
ATOM 1289 C CA . GLY A 1 170 ? 5.908 -10.946 -10.694 1.00 97.44 170 GLY A CA 1
ATOM 1290 C C . GLY A 1 170 ? 6.950 -11.783 -9.934 1.00 97.44 170 GLY A C 1
ATOM 1291 O O . GLY A 1 170 ? 7.019 -12.993 -10.140 1.00 97.44 170 GLY A O 1
ATOM 1292 N N . GLY A 1 171 ? 7.749 -11.164 -9.056 1.00 96.75 171 GLY A N 1
ATOM 1293 C CA . GLY A 1 171 ? 8.641 -11.850 -8.118 1.00 96.75 171 GLY A CA 1
ATOM 1294 C C . GLY A 1 171 ? 7.891 -12.615 -7.023 1.00 96.75 171 GLY A C 1
ATOM 1295 O O . GLY A 1 171 ? 8.497 -13.441 -6.347 1.00 96.75 171 GLY A O 1
ATOM 1296 N N . GLY A 1 172 ? 6.580 -12.391 -6.898 1.00 97.81 172 GLY A N 1
ATOM 1297 C CA . GLY A 1 172 ? 5.737 -12.947 -5.852 1.00 97.81 172 GLY A CA 1
ATOM 1298 C C . GLY A 1 172 ? 5.634 -12.012 -4.651 1.00 97.81 172 GLY A C 1
ATOM 1299 O O . GLY A 1 172 ? 6.071 -10.859 -4.685 1.00 97.81 172 GLY A O 1
ATOM 1300 N N . PHE A 1 173 ? 5.049 -12.526 -3.579 1.00 98.38 173 PHE A N 1
ATOM 1301 C CA . PHE A 1 173 ? 4.969 -11.834 -2.299 1.00 98.38 173 PHE A CA 1
ATOM 1302 C C . PHE A 1 173 ? 4.865 -12.830 -1.149 1.00 98.38 173 PHE A C 1
ATOM 1304 O O . PHE A 1 173 ? 4.462 -13.977 -1.354 1.00 98.38 173 PHE A O 1
ATOM 1311 N N . ASP A 1 174 ? 5.155 -12.363 0.061 1.00 97.94 174 ASP A N 1
ATOM 1312 C CA . ASP A 1 174 ? 4.950 -13.123 1.291 1.00 97.94 174 ASP A CA 1
ATOM 1313 C C . ASP A 1 174 ? 4.293 -12.269 2.379 1.00 97.94 174 ASP A C 1
ATOM 1315 O O . ASP A 1 174 ? 4.620 -11.090 2.549 1.00 97.94 174 ASP A O 1
ATOM 1319 N N . ILE A 1 175 ? 3.370 -12.876 3.127 1.00 98.31 175 IL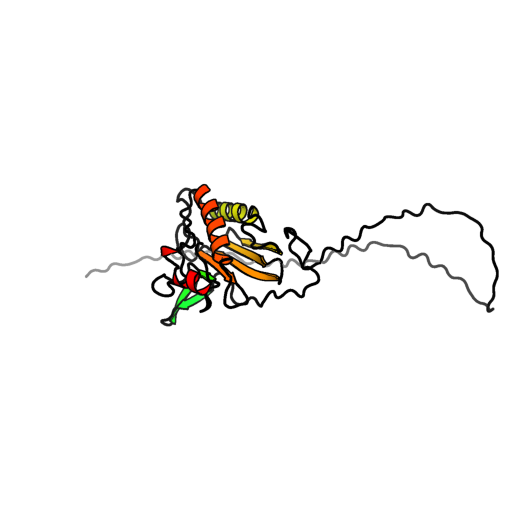E A N 1
ATOM 1320 C CA . ILE A 1 175 ? 2.746 -12.262 4.302 1.00 98.31 175 ILE A CA 1
ATOM 1321 C C . ILE A 1 175 ? 3.635 -12.594 5.500 1.00 98.31 175 ILE A C 1
ATOM 1323 O O . ILE A 1 175 ? 3.474 -13.625 6.151 1.00 98.31 175 ILE A O 1
ATOM 1327 N N . VAL A 1 176 ? 4.579 -11.702 5.785 1.00 97.69 176 VAL A N 1
ATOM 1328 C CA . VAL A 1 176 ? 5.616 -11.904 6.805 1.00 97.69 176 VAL A CA 1
ATOM 1329 C C . VAL A 1 176 ? 5.039 -11.886 8.220 1.00 97.69 176 VAL A C 1
ATOM 1331 O O . VAL A 1 176 ? 5.479 -12.649 9.079 1.00 97.69 176 VAL A O 1
ATOM 1334 N N . THR A 1 177 ? 4.045 -11.029 8.468 1.00 98.06 177 THR A N 1
ATOM 1335 C CA . THR A 1 177 ? 3.370 -10.946 9.768 1.00 98.06 177 THR A CA 1
ATOM 1336 C C . THR A 1 177 ? 1.864 -10.874 9.579 1.00 98.06 177 THR A C 1
ATOM 1338 O O . THR A 1 177 ? 1.367 -10.065 8.799 1.00 98.06 177 THR A O 1
ATOM 1341 N N . TYR A 1 178 ? 1.139 -11.669 10.365 1.00 97.75 178 TYR A N 1
ATOM 1342 C CA . TYR A 1 178 ? -0.305 -11.569 10.545 1.00 97.75 178 TYR A CA 1
ATOM 1343 C C . TYR A 1 178 ? -0.634 -11.708 12.036 1.00 97.75 178 TYR A C 1
ATOM 1345 O O . TYR A 1 178 ? -0.541 -12.798 12.601 1.00 97.75 178 TYR A O 1
ATOM 1353 N N . ASP A 1 179 ? -0.982 -10.595 12.681 1.00 95.88 179 ASP A N 1
ATOM 1354 C CA . ASP A 1 179 ? -1.378 -10.541 14.089 1.00 95.88 179 ASP A CA 1
ATOM 1355 C C . ASP A 1 179 ? -2.723 -9.801 14.212 1.00 95.88 179 ASP A C 1
ATOM 1357 O O . ASP A 1 179 ? -2.753 -8.596 14.473 1.00 95.88 179 ASP A O 1
ATOM 1361 N N . PRO A 1 180 ? -3.861 -10.494 14.003 1.00 92.19 180 PRO A N 1
ATOM 1362 C CA . PRO A 1 180 ? -5.181 -9.863 14.026 1.00 92.19 180 PRO A CA 1
ATOM 1363 C C . PRO A 1 180 ? -5.549 -9.315 15.408 1.00 92.19 180 PRO A C 1
ATOM 1365 O O . PRO A 1 180 ? -6.327 -8.374 15.497 1.00 92.19 180 PRO A O 1
ATOM 1368 N N . LYS A 1 181 ? -4.963 -9.852 16.489 1.00 90.06 181 LYS A N 1
ATOM 1369 C CA . LYS A 1 181 ? -5.205 -9.362 17.856 1.00 90.06 181 LYS A CA 1
ATOM 1370 C C . LYS A 1 181 ? -4.539 -8.017 18.111 1.00 90.06 181 LYS A C 1
ATOM 1372 O O . LYS A 1 181 ? -5.071 -7.208 18.859 1.00 90.06 181 LYS A O 1
ATOM 1377 N N . LYS A 1 182 ? -3.369 -7.790 17.511 1.00 91.25 182 LYS A N 1
ATOM 1378 C CA . LYS A 1 182 ? -2.711 -6.477 17.519 1.00 91.25 182 LYS A CA 1
ATOM 1379 C C . LYS A 1 182 ? -3.169 -5.579 16.373 1.00 91.25 182 LYS A C 1
ATOM 1381 O O . LYS A 1 182 ? -2.677 -4.463 16.273 1.00 91.25 182 LYS A O 1
ATOM 1386 N N . GLY A 1 183 ? -4.058 -6.074 15.508 1.00 94.25 183 GLY A N 1
ATOM 1387 C CA . GLY A 1 183 ? -4.488 -5.382 14.302 1.00 94.25 183 GLY A CA 1
ATOM 1388 C C . GLY A 1 183 ? -3.305 -5.018 13.415 1.00 94.25 183 GLY A C 1
ATOM 1389 O O . GLY A 1 183 ? -3.166 -3.851 13.078 1.00 94.25 183 GLY A O 1
ATOM 1390 N N . TYR A 1 184 ? -2.429 -5.976 13.085 1.00 97.00 184 TYR A N 1
ATOM 1391 C CA . TYR A 1 184 ? -1.263 -5.719 12.234 1.00 97.00 184 TYR A CA 1
ATOM 1392 C C . TYR A 1 184 ? -1.040 -6.799 11.167 1.00 97.00 184 TYR A C 1
ATOM 1394 O O . TYR A 1 184 ? -0.993 -7.996 11.470 1.00 97.00 184 TYR A O 1
ATOM 1402 N N . ILE A 1 185 ? -0.851 -6.369 9.917 1.00 98.44 185 ILE A N 1
ATOM 1403 C CA . ILE A 1 185 ? -0.406 -7.196 8.786 1.00 98.44 185 ILE A CA 1
ATOM 1404 C C . ILE A 1 185 ? 0.806 -6.528 8.143 1.00 98.44 185 ILE A C 1
ATOM 1406 O O . ILE A 1 185 ? 0.803 -5.320 7.919 1.00 98.44 185 ILE A O 1
ATOM 1410 N N . TYR A 1 186 ? 1.810 -7.331 7.799 1.00 98.62 186 TYR A N 1
ATOM 1411 C CA . TYR A 1 186 ? 2.958 -6.904 7.006 1.00 98.62 186 TYR A CA 1
ATOM 1412 C C . TYR A 1 186 ? 3.223 -7.886 5.869 1.00 98.62 186 TYR A C 1
ATOM 1414 O O . TYR A 1 186 ? 3.269 -9.101 6.079 1.00 98.62 186 TYR A O 1
ATOM 1422 N N . VAL A 1 187 ? 3.415 -7.335 4.674 1.00 98.69 187 VAL A N 1
ATOM 1423 C CA . VAL A 1 187 ? 3.594 -8.060 3.420 1.00 98.69 187 VAL A CA 1
ATOM 1424 C C . VAL A 1 187 ? 4.807 -7.511 2.674 1.00 98.69 187 VAL A C 1
ATOM 1426 O O . VAL A 1 187 ? 5.018 -6.299 2.633 1.00 98.69 187 VAL A O 1
ATOM 1429 N N . GLN A 1 188 ? 5.584 -8.400 2.061 1.00 98.50 188 GLN A N 1
ATOM 1430 C CA . GLN A 1 188 ? 6.678 -8.049 1.156 1.00 98.50 188 GLN A CA 1
ATOM 1431 C C . GLN A 1 188 ? 6.308 -8.439 -0.267 1.00 98.50 188 GLN A C 1
ATOM 1433 O O . GLN A 1 188 ? 6.088 -9.620 -0.519 1.00 98.50 188 GLN A O 1
ATOM 1438 N N . PHE A 1 189 ? 6.305 -7.483 -1.191 1.00 98.50 189 PHE A N 1
ATOM 1439 C CA . PHE A 1 189 ? 6.123 -7.731 -2.623 1.00 98.50 189 PHE A CA 1
ATOM 1440 C C . PHE A 1 189 ? 7.464 -7.631 -3.344 1.00 98.50 189 PHE A C 1
ATOM 1442 O O . PHE A 1 189 ? 8.251 -6.739 -3.039 1.00 98.50 189 PHE A O 1
ATOM 1449 N N . GLU A 1 190 ? 7.744 -8.536 -4.287 1.00 97.75 190 GLU A N 1
ATOM 1450 C CA . GLU A 1 190 ? 9.005 -8.554 -5.035 1.00 97.75 190 GLU A CA 1
ATOM 1451 C C . GLU A 1 190 ? 8.799 -8.307 -6.533 1.00 97.75 190 GLU A C 1
ATOM 1453 O O . GLU A 1 190 ? 8.001 -8.956 -7.215 1.00 97.75 190 GLU A O 1
ATOM 1458 N N . SER A 1 191 ? 9.605 -7.407 -7.093 1.00 96.88 191 SER A N 1
ATOM 1459 C CA . SER A 1 191 ? 9.686 -7.226 -8.543 1.00 96.88 191 SER A CA 1
ATOM 1460 C C . SER A 1 191 ? 10.413 -8.396 -9.217 1.00 96.88 191 SER A C 1
ATOM 1462 O O . SER A 1 191 ? 11.494 -8.827 -8.806 1.00 96.88 191 SER A O 1
ATOM 1464 N N . LEU A 1 192 ? 9.867 -8.869 -10.338 1.00 95.44 192 LEU A N 1
ATOM 1465 C CA . LEU A 1 192 ? 10.356 -10.066 -11.028 1.00 95.44 192 LEU A CA 1
ATOM 1466 C C . LEU A 1 192 ? 11.834 -9.966 -11.463 1.00 95.44 192 LEU A C 1
ATOM 1468 O O . LEU A 1 192 ? 12.630 -10.890 -11.274 1.00 95.44 192 LEU A O 1
ATOM 1472 N N . LYS A 1 193 ? 12.205 -8.836 -12.075 1.00 93.56 193 LYS A N 1
ATOM 1473 C CA . LYS A 1 193 ? 13.483 -8.685 -12.786 1.00 93.56 193 LYS A CA 1
ATOM 1474 C C . LYS A 1 193 ? 14.672 -8.443 -11.856 1.00 93.56 193 LYS A C 1
ATOM 1476 O O . LYS A 1 193 ? 15.713 -9.070 -12.044 1.00 93.56 193 LYS A O 1
ATOM 1481 N N . ASN A 1 194 ? 14.525 -7.525 -10.901 1.00 93.00 194 ASN A N 1
ATOM 1482 C CA . ASN A 1 194 ? 15.631 -7.037 -10.068 1.00 93.00 194 ASN A CA 1
ATOM 1483 C C . ASN A 1 194 ? 15.515 -7.464 -8.597 1.00 93.00 194 ASN A C 1
ATOM 1485 O O . ASN A 1 194 ? 16.469 -7.292 -7.843 1.00 93.00 194 ASN A O 1
ATOM 1489 N N . GLY A 1 195 ? 14.382 -8.033 -8.172 1.00 94.62 195 GLY A N 1
ATOM 1490 C CA . GLY A 1 195 ? 14.183 -8.418 -6.775 1.00 94.62 195 GLY A CA 1
ATOM 1491 C C . GLY A 1 195 ? 14.054 -7.236 -5.817 1.00 94.62 195 GLY A C 1
ATOM 1492 O O . GLY A 1 195 ? 14.410 -7.366 -4.650 1.00 94.62 195 GLY A O 1
ATOM 1493 N N . PHE A 1 196 ? 13.631 -6.066 -6.311 1.00 96.19 196 PHE A N 1
ATOM 1494 C CA . PHE A 1 196 ? 13.252 -4.950 -5.441 1.00 96.19 196 PHE A CA 1
ATOM 1495 C C . PHE A 1 196 ? 12.073 -5.358 -4.573 1.00 96.19 196 PHE A C 1
ATOM 1497 O O . PHE A 1 196 ? 11.148 -5.983 -5.095 1.00 96.19 196 PHE A O 1
ATOM 1504 N N . ILE A 1 197 ? 12.140 -5.002 -3.290 1.00 97.69 197 ILE A N 1
ATOM 1505 C CA . ILE A 1 197 ? 11.082 -5.261 -2.322 1.00 97.69 197 ILE A CA 1
ATOM 1506 C C . ILE A 1 197 ? 10.340 -3.969 -2.011 1.00 97.69 197 ILE A C 1
ATOM 1508 O O . ILE A 1 197 ? 10.970 -2.961 -1.670 1.00 97.69 197 ILE A O 1
ATOM 1512 N N . ASP A 1 198 ? 9.018 -4.063 -2.059 1.00 98.25 198 ASP A N 1
ATOM 1513 C CA . ASP A 1 198 ? 8.103 -3.082 -1.495 1.00 98.25 198 ASP A CA 1
ATOM 1514 C C . ASP A 1 198 ? 7.464 -3.662 -0.229 1.00 98.25 198 ASP A C 1
ATOM 1516 O O . ASP A 1 198 ? 7.042 -4.823 -0.200 1.00 98.25 198 ASP A O 1
ATOM 1520 N N . ASP A 1 199 ? 7.400 -2.848 0.819 1.00 98.50 199 ASP A N 1
ATOM 1521 C CA . ASP A 1 199 ? 6.794 -3.189 2.100 1.00 98.50 199 ASP A CA 1
ATOM 1522 C C . ASP A 1 199 ? 5.369 -2.626 2.155 1.00 98.50 199 ASP A C 1
ATOM 1524 O O . ASP A 1 199 ? 5.171 -1.422 1.968 1.00 98.50 199 ASP A O 1
ATOM 1528 N N . VAL A 1 200 ? 4.388 -3.489 2.435 1.00 98.75 200 VAL A N 1
ATOM 1529 C CA . VAL A 1 200 ? 2.986 -3.104 2.650 1.00 98.75 200 VAL A CA 1
ATOM 1530 C C . VAL A 1 200 ? 2.574 -3.427 4.079 1.00 98.75 200 VAL A C 1
ATOM 1532 O O . VAL A 1 200 ? 2.744 -4.558 4.536 1.00 98.75 200 VAL A O 1
ATOM 1535 N N . GLU A 1 201 ? 2.015 -2.445 4.777 1.00 98.69 201 GLU A N 1
ATOM 1536 C CA . GLU A 1 201 ? 1.619 -2.544 6.180 1.00 98.69 201 GLU A CA 1
ATOM 1537 C C . GLU A 1 201 ? 0.166 -2.097 6.360 1.00 98.69 201 GLU A C 1
ATOM 1539 O O . GLU A 1 201 ? -0.267 -1.097 5.784 1.00 98.69 201 GLU A O 1
ATOM 1544 N N . PHE A 1 202 ? -0.567 -2.833 7.192 1.00 98.44 202 PHE A N 1
ATOM 1545 C CA . PHE A 1 202 ? -1.908 -2.479 7.652 1.00 98.44 202 PHE A CA 1
ATOM 1546 C C . PHE A 1 202 ? -1.923 -2.502 9.173 1.00 98.44 202 PHE A C 1
ATOM 1548 O O . PHE A 1 202 ? -1.485 -3.496 9.760 1.00 98.44 202 PHE A O 1
ATOM 1555 N N . ALA A 1 203 ? -2.423 -1.443 9.808 1.00 97.44 203 ALA A N 1
ATOM 1556 C CA . ALA A 1 203 ? -2.400 -1.327 11.261 1.00 97.44 203 ALA A CA 1
ATOM 1557 C C . ALA A 1 203 ? -3.629 -0.632 11.850 1.00 97.44 203 ALA A C 1
ATOM 1559 O O . ALA A 1 203 ? -4.034 0.417 11.365 1.00 97.44 203 ALA A O 1
ATOM 1560 N N . VAL A 1 204 ? -4.161 -1.149 12.957 1.00 94.75 204 VAL A N 1
ATOM 1561 C CA . VAL A 1 204 ? -4.985 -0.344 13.874 1.00 94.75 204 VAL A CA 1
ATOM 1562 C C . VAL A 1 204 ? -4.049 0.380 14.828 1.00 94.75 204 VAL A C 1
ATOM 1564 O O . VAL A 1 204 ? -3.117 -0.216 15.372 1.00 94.75 204 VAL A O 1
ATOM 1567 N N . VAL A 1 205 ? -4.286 1.673 15.024 1.00 91.88 205 VAL A N 1
ATOM 1568 C CA . VAL A 1 205 ? -3.418 2.531 15.825 1.00 91.88 205 VAL A CA 1
ATOM 1569 C C . VAL A 1 205 ? -4.242 3.280 16.863 1.00 91.88 205 VAL A C 1
ATOM 1571 O O . VAL A 1 205 ? -5.217 3.953 16.536 1.00 91.88 205 VAL A O 1
ATOM 1574 N N . GLY A 1 206 ? -3.829 3.166 18.126 1.00 85.12 206 GLY A N 1
ATOM 1575 C CA . GLY A 1 206 ? -4.514 3.797 19.253 1.00 85.12 206 GLY A CA 1
ATOM 1576 C C . GLY A 1 206 ? -5.957 3.314 19.413 1.00 85.12 206 GLY A C 1
ATOM 1577 O O . GLY A 1 206 ? -6.261 2.146 19.177 1.00 85.12 206 GLY A O 1
ATOM 1578 N N . ASP A 1 207 ? -6.839 4.235 19.800 1.00 78.50 207 ASP A N 1
ATOM 1579 C CA . ASP A 1 207 ? -8.266 3.973 20.030 1.00 78.50 207 ASP A CA 1
ATOM 1580 C C . ASP A 1 207 ? -9.138 4.295 18.800 1.00 78.50 207 ASP A C 1
ATOM 1582 O O . ASP A 1 207 ? -10.360 4.441 18.920 1.00 78.50 207 ASP A O 1
ATOM 1586 N N . ALA A 1 208 ? -8.524 4.439 17.617 1.00 78.88 208 ALA A N 1
ATOM 1587 C CA . ALA A 1 208 ? -9.230 4.749 16.380 1.00 78.88 208 ALA A CA 1
ATOM 1588 C C . ALA A 1 208 ? -10.217 3.622 16.049 1.00 78.88 208 ALA A C 1
ATOM 1590 O O . ALA A 1 208 ? -9.845 2.512 15.656 1.00 78.88 208 ALA A O 1
ATOM 1591 N N . LYS A 1 209 ? -11.508 3.897 16.254 1.00 84.19 209 LYS A N 1
ATOM 1592 C CA . LYS A 1 209 ? -12.560 2.920 15.993 1.00 84.19 209 LYS A CA 1
ATOM 1593 C C . LYS A 1 209 ? -12.705 2.727 14.497 1.00 84.19 209 LYS A C 1
ATOM 1595 O O . LYS A 1 209 ? -12.989 3.673 13.774 1.00 84.19 209 LYS A O 1
ATOM 1600 N N . ASN A 1 210 ? -12.600 1.475 14.082 1.00 92.94 210 ASN A N 1
ATOM 1601 C CA . ASN A 1 210 ? -12.911 1.024 12.733 1.00 92.94 210 ASN A CA 1
ATOM 1602 C C . ASN A 1 210 ? -12.000 1.577 11.635 1.00 92.94 210 ASN A C 1
ATOM 1604 O O . ASN A 1 210 ? -12.349 1.478 10.463 1.00 92.94 210 ASN A O 1
ATOM 1608 N N . GLU A 1 211 ? -10.828 2.107 11.993 1.00 95.69 211 GLU A N 1
ATOM 1609 C CA . GLU A 1 211 ? -9.847 2.637 11.047 1.00 95.69 211 GLU A CA 1
ATOM 1610 C C . GLU A 1 211 ? -8.601 1.754 10.992 1.00 95.69 211 GLU A C 1
ATOM 1612 O O . GLU A 1 211 ? -8.065 1.319 12.012 1.00 95.69 211 GLU A O 1
ATOM 1617 N N . VAL A 1 212 ? -8.132 1.505 9.774 1.00 97.44 212 VAL A N 1
ATOM 1618 C CA . VAL A 1 212 ? -6.899 0.783 9.482 1.00 97.44 212 VAL A CA 1
ATOM 1619 C C . VAL A 1 212 ? -5.985 1.722 8.718 1.00 97.44 212 VAL A C 1
ATOM 1621 O O . VAL A 1 212 ? -6.293 2.125 7.594 1.00 97.44 212 VAL A O 1
ATOM 1624 N N . GLN A 1 213 ? -4.853 2.058 9.328 1.00 97.62 213 GLN A N 1
ATOM 1625 C CA . GLN A 1 213 ? -3.781 2.740 8.632 1.00 97.62 213 GLN A CA 1
ATOM 1626 C C . GLN A 1 213 ? -3.180 1.828 7.566 1.00 97.62 213 GLN A C 1
ATOM 1628 O O . GLN A 1 213 ? -3.027 0.623 7.784 1.00 97.62 213 GLN A O 1
ATOM 1633 N N . VAL A 1 214 ? -2.819 2.417 6.432 1.00 98.38 214 VAL A N 1
ATOM 1634 C CA . VAL A 1 214 ? -2.284 1.724 5.262 1.00 98.38 214 VAL A CA 1
ATOM 1635 C C . VAL A 1 214 ? -0.967 2.364 4.867 1.00 98.38 214 VAL A C 1
ATOM 1637 O O . VAL A 1 214 ? -0.847 3.588 4.841 1.00 98.38 214 VAL A O 1
ATOM 1640 N N . ARG A 1 215 ? 0.018 1.536 4.527 1.00 98.38 215 ARG A N 1
ATOM 1641 C CA . ARG A 1 215 ? 1.283 1.989 3.955 1.00 98.38 215 ARG A CA 1
ATOM 1642 C C . ARG A 1 215 ? 1.757 1.033 2.869 1.00 98.38 215 ARG A C 1
ATOM 1644 O O . ARG A 1 215 ? 1.707 -0.174 3.071 1.00 98.38 215 ARG A O 1
ATOM 1651 N N . SER A 1 216 ? 2.248 1.558 1.749 1.00 98.50 216 SER A N 1
ATOM 1652 C CA . SER A 1 216 ? 2.943 0.800 0.694 1.00 98.50 216 SER A CA 1
ATOM 1653 C C . SER A 1 216 ? 4.175 1.584 0.267 1.00 98.50 216 SER A C 1
ATOM 1655 O O . SER A 1 216 ? 4.043 2.750 -0.087 1.00 98.50 216 SER A O 1
ATOM 1657 N N . SER A 1 217 ? 5.366 0.988 0.320 1.00 98.12 217 SER A N 1
ATOM 1658 C CA . SER A 1 217 ? 6.609 1.736 0.106 1.00 98.12 217 SER A CA 1
ATOM 1659 C C . SER A 1 217 ? 7.755 0.880 -0.408 1.00 98.12 217 SER A C 1
ATOM 1661 O O . SER A 1 217 ? 8.040 -0.185 0.141 1.00 98.12 217 SER A O 1
ATOM 1663 N N . SER A 1 218 ? 8.477 1.397 -1.397 1.00 97.81 218 SER A N 1
ATOM 1664 C CA . SER A 1 218 ? 9.691 0.768 -1.917 1.00 97.81 218 SER A CA 1
ATOM 1665 C C . SER A 1 218 ? 10.888 0.921 -0.975 1.00 97.81 218 SER A C 1
ATOM 1667 O O . SER A 1 218 ? 11.136 1.987 -0.411 1.00 97.81 218 SER A O 1
ATOM 1669 N N . ARG A 1 219 ? 11.696 -0.140 -0.820 1.00 96.69 219 ARG A N 1
ATOM 1670 C CA . ARG A 1 219 ? 12.928 -0.088 0.002 1.00 96.69 219 ARG A CA 1
ATOM 1671 C C . ARG A 1 219 ? 14.100 0.612 -0.676 1.00 96.69 219 ARG A C 1
ATOM 1673 O O . ARG A 1 219 ? 15.040 1.027 0.003 1.00 96.69 219 ARG A O 1
ATOM 1680 N N . LEU A 1 220 ? 14.101 0.643 -2.005 1.00 94.19 220 LEU A N 1
ATOM 1681 C CA . LEU A 1 220 ? 15.173 1.170 -2.846 1.00 94.19 220 LEU A CA 1
ATOM 1682 C C . LEU A 1 220 ? 14.583 1.883 -4.062 1.00 94.19 220 LEU A C 1
ATOM 1684 O O . LEU A 1 220 ? 13.479 1.568 -4.494 1.00 94.19 220 LEU A O 1
ATOM 1688 N N . GLY A 1 221 ? 15.390 2.755 -4.665 1.00 93.06 221 GLY A N 1
ATOM 1689 C CA . GLY A 1 221 ? 14.991 3.546 -5.827 1.00 93.06 221 GLY A CA 1
ATOM 1690 C C . GLY A 1 221 ? 14.337 4.864 -5.425 1.00 93.06 221 GLY A C 1
ATOM 1691 O O . GLY A 1 221 ? 13.960 5.048 -4.273 1.00 93.06 221 GLY A O 1
ATOM 1692 N N . TYR A 1 222 ? 14.267 5.793 -6.376 1.00 95.88 222 TYR A N 1
ATOM 1693 C CA . 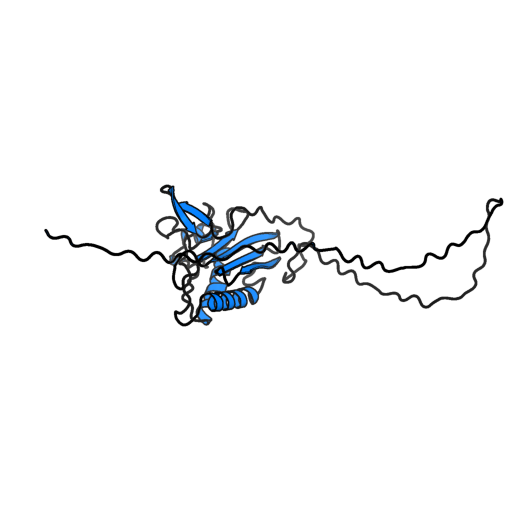TYR A 1 222 ? 13.549 7.060 -6.206 1.00 95.88 222 TYR A CA 1
ATOM 1694 C C . TYR A 1 222 ? 12.118 6.946 -6.751 1.00 95.88 222 TYR A C 1
ATOM 1696 O O . TYR A 1 222 ? 11.172 7.275 -6.055 1.00 95.88 222 TYR A O 1
ATOM 1704 N N . LEU A 1 223 ? 11.963 6.386 -7.954 1.00 96.75 223 LEU A N 1
ATOM 1705 C CA . LEU A 1 223 ? 10.668 6.119 -8.586 1.00 96.75 223 LEU A CA 1
ATOM 1706 C C . LEU A 1 223 ? 10.254 4.656 -8.401 1.00 96.75 223 LEU A C 1
ATOM 1708 O O . LEU A 1 223 ? 11.119 3.771 -8.388 1.00 96.75 223 LEU A O 1
ATOM 1712 N N . ASP A 1 224 ? 8.947 4.403 -8.351 1.00 96.81 224 ASP A N 1
ATOM 1713 C CA . ASP A 1 224 ? 8.362 3.055 -8.393 1.00 96.81 224 ASP A CA 1
ATOM 1714 C C . ASP A 1 224 ? 7.567 2.771 -9.679 1.00 96.81 224 ASP A C 1
ATOM 1716 O O . ASP A 1 224 ? 7.143 1.637 -9.897 1.00 96.81 224 ASP A O 1
ATOM 1720 N N . PHE A 1 225 ? 7.378 3.770 -10.546 1.00 96.69 225 PHE A N 1
ATOM 1721 C CA . PHE A 1 225 ? 6.628 3.668 -11.801 1.00 96.69 225 PHE A CA 1
ATOM 1722 C C . PHE A 1 225 ? 5.175 3.192 -11.619 1.00 96.69 225 PHE A C 1
ATOM 1724 O O . PHE A 1 225 ? 4.653 2.430 -12.443 1.00 96.69 225 PHE A O 1
ATOM 1731 N N . GLY A 1 226 ? 4.510 3.611 -10.539 1.00 97.44 226 GLY A N 1
ATOM 1732 C CA . GLY A 1 226 ? 3.096 3.289 -10.309 1.00 97.44 226 GLY A CA 1
ATOM 1733 C C . GLY A 1 226 ? 2.862 1.981 -9.560 1.00 97.44 226 GLY A C 1
ATOM 1734 O O . GLY A 1 226 ? 1.712 1.588 -9.372 1.00 97.44 226 GLY A O 1
ATOM 1735 N N . VAL A 1 227 ? 3.920 1.261 -9.174 1.00 98.19 227 VAL A N 1
ATOM 1736 C CA . VAL A 1 227 ? 3.809 -0.079 -8.579 1.00 98.19 227 VAL A CA 1
ATOM 1737 C C . VAL A 1 227 ? 3.034 -0.050 -7.258 1.00 98.19 227 VAL A C 1
ATOM 1739 O O . VAL A 1 227 ? 2.091 -0.831 -7.093 1.00 98.19 227 VAL A O 1
ATOM 1742 N N . ASN A 1 228 ? 3.361 0.865 -6.339 1.00 98.50 228 ASN A N 1
ATOM 1743 C CA . ASN A 1 228 ? 2.667 0.943 -5.052 1.00 98.50 228 ASN A CA 1
ATOM 1744 C C . ASN A 1 228 ? 1.212 1.408 -5.217 1.00 98.50 228 ASN A C 1
ATOM 1746 O O . ASN A 1 228 ? 0.318 0.817 -4.608 1.00 98.50 228 ASN A O 1
ATOM 1750 N N . ALA A 1 229 ? 0.956 2.387 -6.094 1.00 98.31 229 ALA A N 1
ATOM 1751 C CA . ALA A 1 229 ? -0.395 2.867 -6.392 1.00 98.31 229 ALA A CA 1
ATOM 1752 C C . ALA A 1 229 ? -1.289 1.751 -6.960 1.00 98.31 229 ALA A C 1
ATOM 1754 O O . ALA A 1 229 ? -2.343 1.453 -6.395 1.00 98.31 229 ALA A O 1
ATOM 1755 N N . LYS A 1 230 ? -0.829 1.042 -8.001 1.00 98.25 230 LYS A N 1
ATOM 1756 C CA . LYS A 1 230 ? -1.554 -0.088 -8.613 1.00 98.25 230 LYS A CA 1
ATOM 1757 C C . LYS A 1 230 ? -1.913 -1.167 -7.595 1.00 98.25 230 LYS A C 1
ATOM 1759 O O . LYS A 1 230 ? -3.006 -1.736 -7.643 1.00 98.25 230 LYS A O 1
ATOM 1764 N N . ARG A 1 231 ? -0.995 -1.467 -6.674 1.00 98.25 231 ARG A N 1
ATOM 1765 C CA . ARG A 1 231 ? -1.209 -2.467 -5.624 1.00 98.25 231 ARG A CA 1
ATOM 1766 C C . ARG A 1 231 ? -2.284 -2.025 -4.640 1.00 98.25 231 ARG A C 1
ATOM 1768 O O . ARG A 1 231 ? -3.220 -2.783 -4.378 1.00 98.25 231 ARG A O 1
ATOM 1775 N N . LEU A 1 232 ? -2.174 -0.802 -4.128 1.00 98.56 232 LEU A N 1
ATOM 1776 C CA . LEU A 1 232 ? -3.166 -0.236 -3.219 1.00 98.56 232 LEU A CA 1
ATOM 1777 C C . LEU A 1 232 ? -4.537 -0.133 -3.886 1.00 98.56 232 LEU A C 1
ATOM 1779 O O . LEU A 1 232 ? -5.525 -0.518 -3.271 1.00 98.56 232 LEU A O 1
ATOM 1783 N N . ASN A 1 233 ? -4.599 0.269 -5.155 1.00 98.50 233 ASN A N 1
ATOM 1784 C CA . ASN A 1 233 ? -5.838 0.360 -5.928 1.00 98.50 233 ASN A CA 1
ATOM 1785 C C . ASN A 1 233 ? -6.512 -1.004 -6.110 1.00 98.50 233 ASN A C 1
ATOM 1787 O O . ASN A 1 233 ? -7.728 -1.127 -5.925 1.00 98.50 233 ASN A O 1
ATOM 1791 N N . TYR A 1 234 ? -5.733 -2.051 -6.398 1.00 98.56 234 TYR A N 1
ATOM 1792 C CA . TYR A 1 234 ? -6.251 -3.416 -6.459 1.00 98.56 234 TYR A CA 1
ATOM 1793 C C . TYR A 1 234 ? -6.835 -3.863 -5.110 1.00 98.56 234 TYR A C 1
ATOM 1795 O O . TYR A 1 234 ? -7.978 -4.326 -5.049 1.00 98.56 234 TYR A O 1
ATOM 1803 N N . LEU A 1 235 ? -6.071 -3.708 -4.023 1.00 98.62 235 LEU A N 1
ATOM 1804 C CA . LEU A 1 235 ? -6.494 -4.130 -2.686 1.00 98.62 235 LEU A CA 1
ATOM 1805 C C . LEU A 1 235 ? -7.708 -3.321 -2.208 1.00 98.62 235 LEU A C 1
ATOM 1807 O O . LEU A 1 235 ? -8.693 -3.910 -1.766 1.00 98.62 235 LEU A O 1
ATOM 1811 N N . ALA A 1 236 ? -7.693 -2.001 -2.393 1.00 98.62 236 ALA A N 1
ATOM 1812 C CA . ALA A 1 236 ? -8.797 -1.101 -2.080 1.00 98.62 236 ALA A CA 1
ATOM 1813 C C . ALA A 1 236 ? -10.087 -1.533 -2.786 1.00 98.62 236 ALA A C 1
ATOM 1815 O O . ALA A 1 236 ? -11.125 -1.681 -2.144 1.00 98.62 236 ALA A O 1
ATOM 1816 N N . LYS A 1 237 ? -10.026 -1.834 -4.091 1.00 98.56 237 LYS A N 1
ATOM 1817 C CA . LYS A 1 237 ? -11.178 -2.350 -4.845 1.00 98.56 237 LYS A CA 1
ATOM 1818 C C . LYS A 1 237 ? -11.742 -3.632 -4.222 1.00 98.56 237 LYS A C 1
ATOM 1820 O O . LYS A 1 237 ? -12.956 -3.747 -4.065 1.00 98.56 237 LYS A O 1
ATOM 1825 N N . LYS A 1 238 ? -10.880 -4.573 -3.827 1.00 98.62 238 LYS A N 1
ATOM 1826 C CA . LYS A 1 238 ? -11.296 -5.824 -3.169 1.00 98.62 238 LYS A CA 1
ATOM 1827 C C . LYS A 1 238 ? -11.871 -5.619 -1.772 1.00 98.62 238 LYS A C 1
ATOM 1829 O O . LYS A 1 238 ? -12.801 -6.329 -1.396 1.00 98.62 238 LYS A O 1
ATOM 1834 N N . MET A 1 239 ? -11.390 -4.627 -1.034 1.00 98.56 239 MET A N 1
ATOM 1835 C CA . MET A 1 239 ? -11.969 -4.261 0.257 1.00 98.56 239 MET A CA 1
ATOM 1836 C C . MET A 1 239 ? -13.316 -3.542 0.099 1.00 98.56 239 MET A C 1
ATOM 1838 O O . MET A 1 239 ? -14.251 -3.842 0.841 1.00 98.56 239 MET A O 1
ATOM 1842 N N . LYS A 1 240 ? -13.488 -2.689 -0.920 1.00 98.50 240 LYS A N 1
ATOM 1843 C CA . LYS A 1 240 ? -14.795 -2.087 -1.251 1.00 98.50 240 LYS A CA 1
ATOM 1844 C C . LYS A 1 240 ? -15.854 -3.150 -1.564 1.00 98.50 240 LYS A C 1
ATOM 1846 O O . LYS A 1 240 ? -16.984 -3.037 -1.104 1.00 98.50 240 LYS A O 1
ATOM 1851 N N . GLU A 1 241 ? -15.487 -4.230 -2.263 1.00 98.00 241 GLU A N 1
ATOM 1852 C CA . GLU A 1 241 ? -16.371 -5.392 -2.496 1.00 98.00 241 GLU A CA 1
ATOM 1853 C C . GLU A 1 241 ? -16.824 -6.071 -1.177 1.00 98.00 241 GLU A C 1
ATOM 1855 O O . GLU A 1 241 ? -17.870 -6.717 -1.144 1.00 98.00 241 GLU A O 1
ATOM 1860 N N . LYS A 1 242 ? -16.071 -5.907 -0.077 1.00 96.94 242 LYS A N 1
ATOM 1861 C CA . LYS A 1 242 ? -16.410 -6.382 1.282 1.00 96.94 242 LYS A CA 1
ATOM 1862 C C . LYS A 1 242 ? -17.222 -5.359 2.096 1.00 96.94 242 LYS A C 1
ATOM 1864 O O . LYS A 1 242 ? -17.534 -5.631 3.253 1.00 96.94 242 LYS A O 1
ATOM 1869 N N . GLY A 1 243 ? -17.543 -4.196 1.525 1.00 97.56 243 GLY A N 1
ATOM 1870 C CA . GLY A 1 243 ? -18.269 -3.109 2.190 1.00 97.56 243 GLY A CA 1
ATOM 1871 C C . GLY A 1 243 ? -17.389 -2.109 2.944 1.00 97.56 243 GLY A C 1
ATOM 1872 O O . GLY A 1 243 ? -17.921 -1.304 3.700 1.00 97.56 243 GLY A O 1
ATOM 1873 N N . TRP A 1 244 ? -16.067 -2.152 2.769 1.00 98.19 244 TRP A N 1
ATOM 1874 C CA . TRP A 1 244 ? -15.163 -1.184 3.394 1.00 98.19 244 TRP A CA 1
ATOM 1875 C C . TRP A 1 244 ? -15.178 0.154 2.654 1.00 98.19 244 TRP A C 1
ATOM 1877 O O . TRP A 1 244 ? -15.268 0.190 1.424 1.00 98.19 244 TRP A O 1
ATOM 1887 N N . ASP A 1 245 ? -14.972 1.241 3.394 1.00 97.94 245 ASP A N 1
ATOM 1888 C CA . ASP A 1 245 ? -14.529 2.512 2.827 1.00 97.94 245 ASP A CA 1
ATOM 1889 C C . ASP A 1 245 ? -13.002 2.481 2.691 1.00 97.94 245 ASP A C 1
ATOM 1891 O O . ASP A 1 245 ? -12.253 2.883 3.580 1.00 97.94 245 ASP A O 1
ATOM 1895 N N . ALA A 1 246 ? -12.535 1.889 1.594 1.00 97.81 246 ALA A N 1
ATOM 1896 C CA . ALA A 1 246 ? -11.119 1.740 1.292 1.00 97.81 246 ALA A CA 1
ATOM 1897 C C . ALA A 1 246 ? -10.768 2.577 0.063 1.00 97.81 246 ALA A C 1
ATOM 1899 O O . ALA A 1 246 ? -10.991 2.133 -1.063 1.00 97.81 246 ALA A O 1
ATOM 1900 N N . ARG A 1 247 ? -10.259 3.799 0.240 1.00 95.06 247 ARG A N 1
ATOM 1901 C CA . ARG A 1 247 ? -9.840 4.636 -0.897 1.00 95.06 247 ARG A CA 1
ATOM 1902 C C . ARG A 1 247 ? -8.444 4.239 -1.373 1.00 95.06 247 ARG A C 1
ATOM 1904 O O . ARG A 1 247 ? -7.573 3.906 -0.575 1.00 95.06 247 ARG A O 1
ATOM 1911 N N . GLY A 1 248 ? -8.287 4.204 -2.691 1.00 94.44 248 GLY A N 1
ATOM 1912 C CA . GLY A 1 248 ? -7.001 3.974 -3.336 1.00 94.44 248 GLY A CA 1
ATOM 1913 C C . GLY A 1 248 ? -6.249 5.286 -3.556 1.00 94.44 248 GLY A C 1
ATOM 1914 O O . GLY A 1 248 ? -6.623 6.321 -3.011 1.00 94.44 248 GLY A O 1
ATOM 1915 N N . VAL A 1 249 ? -5.222 5.231 -4.394 1.00 96.94 249 VAL A N 1
ATOM 1916 C CA . VAL A 1 249 ? -4.502 6.388 -4.923 1.00 96.94 249 VAL A CA 1
ATOM 1917 C C . VAL A 1 249 ? -5.226 6.875 -6.181 1.00 96.94 249 VAL A C 1
ATOM 1919 O O . VAL A 1 249 ? -5.319 6.151 -7.174 1.00 96.94 249 VAL A O 1
ATOM 1922 N N . GLU A 1 250 ? -5.763 8.092 -6.122 1.00 95.06 250 GLU A N 1
ATOM 1923 C CA . GLU A 1 250 ? -6.538 8.727 -7.197 1.00 95.06 250 GLU A CA 1
ATOM 1924 C C . GLU A 1 250 ? -5.675 9.780 -7.910 1.00 95.06 250 GLU A C 1
ATOM 1926 O O . GLU A 1 250 ? -5.012 10.586 -7.250 1.00 95.06 250 GLU A O 1
ATOM 1931 N N . LEU A 1 251 ? -5.696 9.802 -9.248 1.00 94.12 251 LEU A N 1
ATOM 1932 C CA . LEU A 1 251 ? -4.865 10.704 -10.059 1.00 94.12 251 LEU A CA 1
ATOM 1933 C C . LEU A 1 251 ? -5.119 12.177 -9.723 1.00 94.12 251 LEU A C 1
ATOM 1935 O O . LEU A 1 251 ? -4.182 12.962 -9.647 1.00 94.12 251 LEU A O 1
ATOM 1939 N N . GLU A 1 252 ? -6.377 12.536 -9.476 1.00 92.31 252 GLU A N 1
ATOM 1940 C CA . GLU A 1 252 ? -6.812 13.899 -9.167 1.00 92.31 252 GLU A CA 1
ATOM 1941 C C . GLU A 1 252 ? -6.194 14.431 -7.871 1.00 92.31 252 GLU A C 1
ATOM 1943 O O . GLU A 1 252 ? -6.027 15.636 -7.710 1.00 92.31 252 GLU A O 1
ATOM 1948 N N . THR A 1 253 ? -5.866 13.526 -6.948 1.00 93.44 253 THR A N 1
ATOM 1949 C CA . THR A 1 253 ? -5.283 13.862 -5.642 1.00 93.44 253 THR A CA 1
ATOM 1950 C C . THR A 1 253 ? -3.761 13.740 -5.627 1.00 93.44 253 THR A C 1
ATOM 1952 O O . THR A 1 253 ? -3.124 14.401 -4.822 1.00 93.44 253 THR A O 1
ATOM 1955 N N . HIS A 1 254 ? -3.180 12.958 -6.542 1.00 96.06 254 HIS A N 1
ATOM 1956 C CA . HIS A 1 254 ? -1.753 12.620 -6.572 1.00 96.06 254 HIS A CA 1
ATOM 1957 C C . HIS A 1 254 ? -1.115 12.952 -7.933 1.00 96.06 254 HIS A C 1
ATOM 1959 O O . HIS A 1 254 ? -0.369 12.155 -8.510 1.00 96.06 254 HIS A O 1
ATOM 1965 N N . MET A 1 255 ? -1.429 14.133 -8.478 1.00 95.25 255 MET A N 1
ATOM 1966 C CA . MET A 1 255 ? -0.903 14.566 -9.777 1.00 95.25 255 MET A CA 1
ATOM 1967 C C . MET A 1 255 ? 0.627 14.690 -9.775 1.00 95.25 255 MET A C 1
ATOM 1969 O O . MET A 1 255 ? 1.255 14.253 -10.735 1.00 95.25 255 MET A O 1
ATOM 1973 N N . GLY A 1 256 ? 1.228 15.213 -8.698 1.00 94.38 256 GLY A N 1
ATOM 1974 C CA . GLY A 1 256 ? 2.686 15.344 -8.573 1.00 94.38 256 GLY A CA 1
ATOM 1975 C C . GLY A 1 256 ? 3.394 13.991 -8.670 1.00 94.38 256 GLY A C 1
ATOM 1976 O O . GLY A 1 256 ? 4.260 13.793 -9.524 1.00 94.38 256 GLY A O 1
ATOM 1977 N N . TYR A 1 257 ? 2.925 13.009 -7.894 1.00 96.38 257 TYR A N 1
ATOM 1978 C CA . TYR A 1 257 ? 3.384 11.619 -7.987 1.00 96.38 257 TYR A CA 1
ATOM 1979 C C . TYR A 1 257 ? 3.278 11.055 -9.413 1.00 96.38 257 TYR A C 1
ATOM 1981 O O . TYR A 1 257 ? 4.216 10.411 -9.899 1.00 96.38 257 TYR A O 1
ATOM 1989 N N . ALA A 1 258 ? 2.140 11.271 -10.083 1.00 96.44 258 ALA A N 1
ATOM 1990 C CA . ALA A 1 258 ? 1.912 10.762 -11.430 1.00 96.44 258 ALA A CA 1
ATOM 1991 C C . ALA A 1 258 ? 2.852 11.414 -12.455 1.00 96.44 258 ALA A C 1
ATOM 1993 O O . ALA A 1 258 ? 3.405 10.712 -13.302 1.00 96.44 258 ALA A O 1
ATOM 1994 N N . GLU A 1 259 ? 3.084 12.723 -12.356 1.00 96.31 259 GLU A N 1
ATOM 1995 C CA . GLU A 1 259 ? 4.024 13.450 -13.212 1.00 96.31 259 GLU A CA 1
ATOM 1996 C C . GLU A 1 259 ? 5.464 12.955 -13.016 1.00 96.31 259 GLU A C 1
ATOM 1998 O O . GLU A 1 259 ? 6.126 12.606 -13.999 1.00 96.31 259 GLU A O 1
ATOM 2003 N N . GLU A 1 260 ? 5.932 12.830 -11.769 1.00 96.31 260 GLU A N 1
ATOM 2004 C CA . GLU A 1 260 ? 7.287 12.344 -11.465 1.00 96.31 260 GLU A CA 1
ATOM 2005 C C . GLU A 1 260 ? 7.518 10.900 -11.932 1.00 96.31 260 GLU A C 1
ATOM 2007 O O . GLU A 1 260 ? 8.595 10.565 -12.435 1.00 96.31 260 GLU A O 1
ATOM 2012 N N . ASN A 1 261 ? 6.498 10.045 -11.821 1.00 96.88 261 ASN A N 1
ATOM 2013 C CA . ASN A 1 261 ? 6.555 8.660 -12.291 1.00 96.88 261 ASN A CA 1
ATOM 2014 C C . ASN A 1 261 ? 6.201 8.498 -13.783 1.00 96.88 261 ASN A C 1
ATOM 2016 O O . ASN A 1 261 ? 6.225 7.371 -14.290 1.00 96.88 261 ASN A O 1
ATOM 2020 N N . ASN A 1 262 ? 5.914 9.592 -14.502 1.00 96.56 262 ASN A N 1
ATOM 2021 C CA . ASN A 1 262 ? 5.505 9.608 -15.911 1.00 96.56 262 ASN A CA 1
ATOM 2022 C C . ASN A 1 262 ? 4.294 8.693 -16.198 1.00 96.56 262 ASN A C 1
ATOM 2024 O O . ASN A 1 262 ? 4.285 7.889 -17.139 1.00 96.56 262 ASN A O 1
ATOM 2028 N N . LEU A 1 263 ? 3.271 8.804 -15.353 1.00 95.31 263 LEU A N 1
ATOM 2029 C CA . LEU A 1 263 ? 2.035 8.032 -15.392 1.00 95.31 263 LEU A CA 1
ATOM 2030 C C . LEU A 1 263 ? 0.899 8.873 -15.976 1.00 95.31 263 LEU A C 1
ATOM 2032 O O . LEU A 1 263 ? 0.789 10.070 -15.731 1.00 95.31 263 LEU A O 1
ATOM 2036 N N . LYS A 1 264 ? 0.032 8.224 -16.756 1.00 92.62 264 LYS A N 1
ATOM 2037 C CA . LYS A 1 264 ? -1.187 8.841 -17.311 1.00 92.62 264 LYS A CA 1
ATOM 2038 C C . LYS A 1 264 ? -2.452 8.437 -16.556 1.00 92.62 264 LYS A C 1
ATOM 2040 O O . LYS A 1 264 ? -3.491 9.055 -16.742 1.00 92.62 264 LYS A O 1
ATOM 2045 N N . GLU A 1 265 ? -2.353 7.379 -15.761 1.00 89.56 265 GLU A N 1
ATOM 2046 C CA . GLU A 1 265 ? -3.421 6.764 -14.980 1.00 89.56 265 GLU A CA 1
ATOM 2047 C C . GLU A 1 265 ? -2.797 6.000 -13.803 1.00 89.56 265 GLU A C 1
ATOM 2049 O O . GLU A 1 265 ? -1.616 5.631 -13.867 1.00 89.56 265 GLU A O 1
ATOM 2054 N N . LEU A 1 266 ? -3.589 5.782 -12.748 1.00 87.56 266 LEU A N 1
ATOM 2055 C CA . LEU A 1 266 ? -3.213 5.101 -11.503 1.00 87.56 266 LEU A CA 1
ATOM 2056 C C . LEU A 1 266 ? -4.144 3.917 -11.214 1.00 87.56 266 LEU A C 1
ATOM 2058 O O . LEU A 1 266 ? -5.338 3.997 -11.574 1.00 87.56 266 LEU A O 1
#

Radius of gyration: 31.46 Å; chains: 1; bounding box: 73×88×77 Å

InterPro domains:
  IPR010865 Protein of unknown function DUF1499 [PF07386] (112-238)

Secondary structure (DSSP, 8-state):
-----------------------------------------------------------------------TTS-TT-S--TTTTSPP------S-SSEEEE-TT--EEEESPPP-SSSSEEESSS-TTT-TTTB-PPEE--TTS-HHHHHHHHHHHHHT--TTGGG--TTEEEEEEEETTTTEEEEEEE-TTT--EEEEEEE--TT-TTEEEEEEEESS-S--TTHHHHHHHHHHHHHHTTT-B-----TTT-HHHHHHTT-S--

pLDDT: mean 79.11, std 25.96, range [26.75, 98.75]